Protein AF-A0A965QSJ8-F1 (afdb_monomer)

Secondary structure (DSSP, 8-state):
--S-----TTTHHHHSGGG---TTSTTTTTTTT--SB-SS---HHHHHHHHHHTT--GGGTSTTSSSPPPHHHHHHHHHHHHHTT--BSEE-PPPSSEE-TTS-EES-HHHHHHHHHHHHHHHHHHHHHH---TTPEEPP---S------GGGSPPHHHHHT--HHHHHHHHSS-TTSTT--HHHHHHHHHHHHHHHTTTHHHHHHHHHTHHHHHHHHHIIIIIIIIHHHHTT----

Solvent-accessible surface area (backbone atoms only — not comparable to full-atom values): 13986 Å² total; per-residue (Å²): 144,81,88,78,77,86,80,52,94,82,31,51,62,46,56,50,39,65,64,69,66,79,96,64,60,93,74,36,83,86,53,75,87,59,66,47,56,49,97,72,86,72,58,68,68,60,53,54,53,44,34,51,73,73,73,37,51,74,58,70,56,38,45,72,53,78,75,57,65,52,56,71,58,52,42,52,50,53,50,53,38,40,75,61,63,53,64,53,39,38,48,39,70,38,64,74,57,40,45,33,48,86,52,73,74,48,64,63,64,71,57,40,54,52,51,53,54,44,42,54,49,40,52,55,51,43,19,72,75,55,71,43,51,89,77,54,36,81,44,88,69,56,37,79,70,33,75,81,66,54,71,90,72,42,76,53,72,76,59,54,72,71,51,50,25,68,56,51,22,46,22,36,39,89,43,88,89,42,89,60,36,33,71,33,53,27,31,52,52,60,69,40,47,67,61,52,58,70,52,44,65,68,46,53,52,52,49,61,77,29,38,71,52,36,52,53,34,39,46,48,48,49,45,62,68,51,45,36,76,75,53,64,86,72,73,84,130

Structure (mmCIF, N/CA/C/O backbone):
data_AF-A0A965QSJ8-F1
#
_entry.id   AF-A0A965QSJ8-F1
#
loop_
_atom_site.group_PDB
_atom_site.id
_atom_site.type_symbol
_atom_site.label_atom_id
_atom_site.label_alt_id
_atom_site.label_comp_id
_atom_site.label_asym_id
_atom_site.label_entity_id
_atom_site.label_seq_id
_atom_site.pdbx_PDB_ins_code
_atom_site.Cartn_x
_atom_site.Cartn_y
_atom_site.Cartn_z
_atom_site.occupancy
_atom_site.B_iso_or_equiv
_atom_site.auth_seq_id
_atom_site.auth_comp_id
_atom_site.auth_asym_id
_atom_site.auth_atom_id
_atom_site.pdbx_PDB_model_num
ATOM 1 N N . MET A 1 1 ? 17.114 17.451 -11.384 1.00 28.45 1 MET A N 1
ATOM 2 C CA . MET A 1 1 ? 17.689 16.297 -12.113 1.00 28.45 1 MET A CA 1
ATOM 3 C C . MET A 1 1 ? 16.666 15.156 -12.181 1.00 28.45 1 MET A C 1
ATOM 5 O O . MET A 1 1 ? 16.962 14.040 -11.784 1.00 28.45 1 MET A O 1
ATOM 9 N N . LEU A 1 2 ? 15.436 15.456 -12.622 1.00 27.28 2 LEU A N 1
ATOM 10 C CA . LEU A 1 2 ? 14.343 14.484 -12.818 1.00 27.28 2 LEU A CA 1
ATOM 11 C C . LEU A 1 2 ? 13.727 14.607 -14.225 1.00 27.28 2 LEU A C 1
ATOM 13 O O . LEU A 1 2 ? 12.731 13.950 -14.504 1.00 27.28 2 LEU A O 1
ATOM 17 N N . ASP A 1 3 ? 14.288 15.459 -15.089 1.00 24.25 3 ASP A N 1
ATOM 18 C CA . ASP A 1 3 ? 13.623 15.868 -16.329 1.00 24.25 3 ASP A CA 1
ATOM 19 C C . ASP A 1 3 ? 13.868 14.930 -17.512 1.00 24.25 3 ASP A C 1
ATOM 21 O O . ASP A 1 3 ? 13.112 14.980 -18.474 1.00 24.25 3 ASP A O 1
ATOM 25 N N . GLU A 1 4 ? 14.843 14.021 -17.447 1.00 34.81 4 GLU A N 1
ATOM 26 C CA . GLU A 1 4 ? 15.152 13.147 -18.581 1.00 34.81 4 GLU A CA 1
ATOM 27 C C . GLU A 1 4 ? 15.475 11.724 -18.115 1.00 34.81 4 GLU A C 1
ATOM 29 O O . GLU A 1 4 ? 16.623 11.362 -17.883 1.00 34.81 4 GLU A O 1
ATOM 34 N N . LEU A 1 5 ? 14.434 10.900 -17.960 1.00 35.66 5 LEU A N 1
ATOM 35 C CA . LEU A 1 5 ? 14.568 9.458 -18.168 1.00 35.66 5 LEU A CA 1
ATOM 36 C C . LEU A 1 5 ? 14.203 9.195 -19.637 1.00 35.66 5 LEU A C 1
ATOM 38 O O . LEU A 1 5 ? 13.024 9.335 -19.990 1.00 35.66 5 LEU A O 1
ATOM 42 N N . PRO A 1 6 ? 15.164 8.859 -20.516 1.00 33.84 6 PRO A N 1
ATOM 43 C CA . PRO A 1 6 ? 14.897 8.594 -21.923 1.00 33.84 6 PRO A CA 1
ATOM 44 C C . PRO A 1 6 ? 14.188 7.240 -22.072 1.00 33.84 6 PRO A C 1
ATOM 46 O O . PRO A 1 6 ? 14.779 6.220 -22.400 1.00 33.84 6 PRO A O 1
ATOM 49 N N . LEU A 1 7 ? 12.876 7.216 -21.829 1.00 38.72 7 LEU A N 1
ATOM 50 C CA . LEU A 1 7 ? 12.019 6.095 -22.210 1.00 38.72 7 LEU A CA 1
ATOM 51 C C . LEU A 1 7 ? 11.824 6.143 -23.732 1.00 38.72 7 LEU A C 1
ATOM 53 O O . LEU A 1 7 ? 10.893 6.775 -24.247 1.00 38.72 7 LEU A O 1
ATOM 57 N N . GLU A 1 8 ? 12.742 5.520 -24.468 1.00 40.88 8 GLU A N 1
ATOM 58 C CA . GLU A 1 8 ? 12.598 5.306 -25.906 1.00 40.88 8 GLU A CA 1
ATOM 59 C C . GLU A 1 8 ? 11.460 4.316 -26.212 1.00 40.88 8 GLU A C 1
ATOM 61 O O . GLU A 1 8 ? 11.148 3.407 -25.434 1.00 40.88 8 GLU A O 1
ATOM 66 N N . ARG A 1 9 ? 10.854 4.459 -27.401 1.00 39.38 9 ARG A N 1
ATOM 67 C CA . ARG A 1 9 ? 9.698 3.682 -27.905 1.00 39.38 9 ARG A CA 1
ATOM 68 C C . ARG A 1 9 ? 9.821 2.153 -27.770 1.00 39.38 9 ARG A C 1
ATOM 70 O O . ARG A 1 9 ? 8.803 1.473 -27.830 1.00 39.38 9 ARG A O 1
ATOM 77 N N . ARG A 1 10 ? 11.030 1.606 -27.605 1.00 34.50 10 ARG A N 1
ATOM 78 C CA . ARG A 1 10 ? 11.305 0.159 -27.549 1.00 34.50 10 ARG A CA 1
ATOM 79 C C . ARG A 1 10 ? 11.233 -0.462 -26.147 1.00 34.50 10 ARG A C 1
ATOM 81 O O . ARG A 1 10 ? 11.215 -1.682 -26.048 1.00 34.50 10 ARG A O 1
ATOM 88 N N . GLN A 1 11 ? 11.172 0.331 -25.074 1.00 43.12 11 GLN A N 1
ATOM 89 C CA . GLN A 1 11 ? 11.278 -0.191 -23.697 1.00 43.12 11 GLN A CA 1
ATOM 90 C C . GLN A 1 11 ? 9.950 -0.180 -22.920 1.00 43.12 11 GLN A C 1
ATOM 92 O O . GLN A 1 11 ? 9.7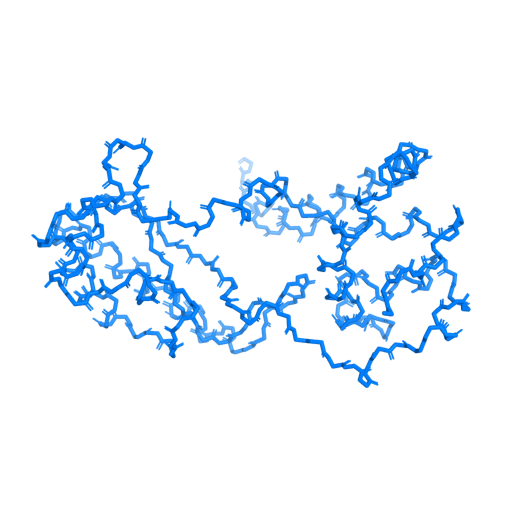65 -0.925 -21.961 1.00 43.12 11 GLN A O 1
ATOM 97 N N . ILE A 1 12 ? 8.987 0.625 -23.366 1.00 40.81 12 ILE A N 1
ATOM 98 C CA . ILE A 1 12 ? 7.729 0.919 -22.667 1.00 40.81 12 ILE A CA 1
ATOM 99 C C . ILE A 1 12 ? 6.783 -0.284 -22.474 1.00 40.81 12 ILE A C 1
ATOM 101 O O . ILE A 1 12 ? 6.261 -0.409 -21.363 1.00 40.81 12 ILE A O 1
ATOM 105 N N . PRO A 1 13 ? 6.564 -1.206 -23.439 1.00 41.66 13 PRO A N 1
ATOM 106 C CA . PRO A 1 13 ? 5.620 -2.317 -23.237 1.00 41.66 13 PRO A CA 1
ATOM 107 C C . PRO A 1 13 ? 5.962 -3.211 -22.034 1.00 41.66 13 PRO A C 1
ATOM 109 O O . PRO A 1 13 ? 5.084 -3.833 -21.439 1.00 41.66 13 PRO A O 1
ATOM 112 N N . HIS A 1 14 ? 7.230 -3.244 -21.630 1.00 41.56 14 HIS A N 1
ATOM 113 C CA . HIS A 1 14 ? 7.715 -4.043 -20.511 1.00 41.56 14 HIS A CA 1
ATOM 114 C C . HIS A 1 14 ? 7.563 -3.327 -19.147 1.00 41.56 14 HIS A C 1
ATOM 116 O O . HIS A 1 14 ? 7.500 -3.981 -18.105 1.00 41.56 14 HIS A O 1
ATOM 122 N N . VAL A 1 15 ? 7.429 -1.995 -19.151 1.00 41.06 15 VAL A N 1
ATOM 123 C CA . VAL A 1 15 ? 7.512 -1.107 -17.973 1.00 41.06 15 VAL A CA 1
ATOM 124 C C . VAL A 1 15 ? 6.151 -0.664 -17.440 1.00 41.06 15 VAL A C 1
ATOM 126 O O . VAL A 1 15 ? 6.079 -0.117 -16.349 1.00 41.06 15 VAL A O 1
ATOM 129 N N . VAL A 1 16 ? 5.051 -0.915 -18.154 1.00 41.97 16 VAL A N 1
ATOM 130 C CA . VAL A 1 16 ? 3.701 -0.530 -17.691 1.00 41.97 16 VAL A CA 1
ATOM 131 C C . VAL A 1 16 ? 3.123 -1.534 -16.677 1.00 41.97 16 VAL A C 1
ATOM 133 O O . VAL A 1 16 ? 2.456 -1.132 -15.728 1.00 41.97 16 VAL A O 1
ATOM 136 N N . HIS A 1 17 ? 3.463 -2.825 -16.791 1.00 38.28 17 HIS A N 1
ATOM 137 C CA . HIS A 1 17 ? 3.135 -3.894 -15.820 1.00 38.28 17 HIS A CA 1
ATOM 138 C C . HIS A 1 17 ? 3.302 -3.541 -14.317 1.00 38.28 17 HIS A C 1
ATOM 140 O O . HIS A 1 17 ? 2.432 -3.875 -13.517 1.00 38.28 17 HIS A O 1
ATOM 146 N N . PRO A 1 18 ? 4.406 -2.917 -13.873 1.00 39.62 18 PRO A N 1
ATOM 147 C CA . PRO A 1 18 ? 4.724 -2.684 -12.468 1.00 39.62 18 PRO A CA 1
ATOM 148 C C . PRO A 1 18 ? 4.017 -1.465 -11.860 1.00 39.62 18 PRO A C 1
ATOM 150 O O . PRO A 1 18 ? 4.126 -1.273 -10.647 1.00 39.62 18 PRO A O 1
ATOM 153 N N . LEU A 1 19 ? 3.360 -0.640 -12.682 1.00 36.09 19 LEU A N 1
ATOM 154 C CA . LEU A 1 19 ? 2.753 0.638 -12.302 1.00 36.09 19 LEU A CA 1
ATOM 155 C C . LEU A 1 19 ? 1.234 0.566 -12.130 1.00 36.09 19 LEU A C 1
ATOM 157 O O . LEU A 1 19 ? 0.628 1.545 -11.704 1.00 36.09 19 LEU A O 1
ATOM 161 N N . VAL A 1 20 ? 0.608 -0.564 -12.466 1.00 36.94 20 VAL A N 1
ATOM 162 C CA . VAL A 1 20 ? -0.848 -0.670 -12.379 1.00 36.94 20 VAL A CA 1
ATOM 163 C C . VAL A 1 20 ? -1.268 -1.064 -10.975 1.00 36.94 20 VAL A C 1
ATOM 165 O O . VAL A 1 20 ? -1.311 -2.237 -10.602 1.00 36.94 20 VAL A O 1
ATOM 168 N N . GLU A 1 21 ? -1.556 -0.024 -10.203 1.00 40.44 21 GLU A N 1
ATOM 169 C CA . GLU A 1 21 ? -2.338 -0.085 -8.980 1.00 40.44 21 GLU A CA 1
ATOM 170 C C . GLU A 1 21 ? -3.835 -0.235 -9.309 1.00 40.44 21 GLU A C 1
ATOM 172 O O . GLU A 1 21 ? -4.298 0.263 -10.345 1.00 40.44 21 GLU A O 1
ATOM 177 N N . PRO A 1 22 ? -4.627 -0.888 -8.439 1.00 27.55 22 PRO A N 1
ATOM 178 C CA . PRO A 1 22 ? -6.081 -0.836 -8.531 1.00 27.55 22 PRO A CA 1
ATOM 179 C C . PRO A 1 22 ? -6.538 0.629 -8.574 1.00 27.55 22 PRO A C 1
ATOM 181 O O . PRO A 1 22 ? -6.045 1.469 -7.825 1.00 27.55 22 PRO A O 1
ATOM 184 N N . SER A 1 23 ? -7.471 0.931 -9.478 1.00 26.80 23 SER A N 1
ATOM 185 C CA . SER A 1 23 ? -7.839 2.256 -10.006 1.00 26.80 23 SER A CA 1
ATOM 186 C C . SER A 1 23 ? -8.436 3.277 -9.007 1.00 26.80 23 SER A C 1
ATOM 188 O O . SER A 1 23 ? -9.223 4.137 -9.396 1.00 26.80 23 SER A O 1
ATOM 190 N N . GLY A 1 24 ? -8.083 3.216 -7.721 1.00 28.36 24 GLY A N 1
ATOM 191 C CA . GLY A 1 24 ? -8.629 4.046 -6.646 1.00 28.36 24 GLY A CA 1
ATOM 192 C C . GLY A 1 24 ? -7.717 5.157 -6.107 1.00 28.36 24 GLY A C 1
ATOM 193 O O . GLY A 1 24 ? -8.232 6.048 -5.433 1.00 28.36 24 GLY A O 1
ATOM 194 N N . GLU A 1 25 ? -6.403 5.162 -6.370 1.00 33.47 25 GLU A N 1
ATOM 195 C CA . GLU A 1 25 ? -5.488 6.144 -5.744 1.00 33.47 25 GLU A CA 1
ATOM 196 C C . GLU A 1 25 ? -5.395 7.492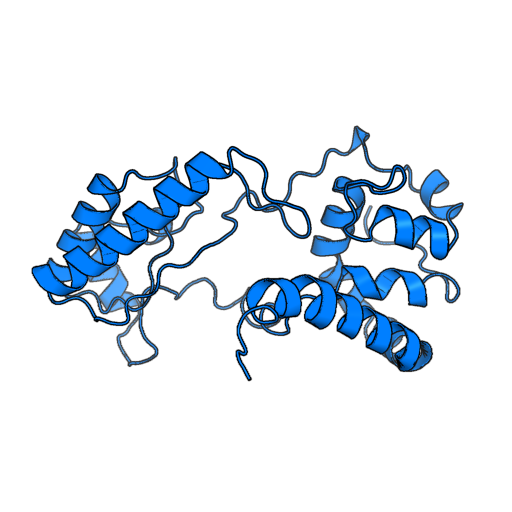 -6.487 1.00 33.47 25 GLU A C 1
ATOM 198 O O . GLU A 1 25 ? -5.234 8.539 -5.856 1.00 33.47 25 GLU A O 1
ATOM 203 N N . LEU A 1 26 ? -5.628 7.524 -7.805 1.00 32.94 26 LEU A N 1
ATOM 204 C CA . LEU A 1 26 ? -5.496 8.737 -8.637 1.00 32.94 26 LEU A CA 1
ATOM 205 C C . LEU A 1 26 ? -6.444 9.894 -8.253 1.00 32.94 26 LEU A C 1
ATOM 207 O O . LEU A 1 26 ? -6.166 11.045 -8.587 1.00 32.94 26 LEU A O 1
ATOM 211 N N . ARG A 1 27 ? -7.543 9.625 -7.531 1.00 30.38 27 ARG A N 1
ATOM 212 C CA . ARG A 1 27 ? -8.460 10.664 -7.013 1.00 30.38 27 ARG A CA 1
ATOM 213 C C . ARG A 1 27 ? -8.322 10.947 -5.512 1.00 30.38 27 ARG A C 1
ATOM 215 O O . ARG A 1 27 ? -8.939 11.899 -5.034 1.00 30.38 27 ARG A O 1
ATOM 222 N N . ARG A 1 28 ? -7.544 10.159 -4.759 1.00 36.72 28 ARG A N 1
ATOM 223 C CA . ARG A 1 28 ? -7.549 10.195 -3.283 1.00 36.72 28 ARG A CA 1
ATOM 224 C C . ARG A 1 28 ? -6.466 11.067 -2.654 1.00 36.72 28 ARG A C 1
ATOM 226 O O . ARG A 1 28 ? -6.702 11.585 -1.568 1.00 36.72 28 ARG A O 1
ATOM 233 N N . ASP A 1 29 ? -5.371 11.359 -3.352 1.00 36.69 29 ASP A N 1
ATOM 234 C CA . ASP A 1 29 ? -4.274 12.176 -2.797 1.00 36.69 29 ASP A CA 1
ATOM 235 C C . ASP A 1 29 ? -4.662 13.629 -2.463 1.00 36.69 29 ASP A C 1
ATOM 237 O O . ASP A 1 29 ? -3.998 14.287 -1.668 1.00 36.69 29 ASP A O 1
ATOM 241 N N . ARG A 1 30 ? -5.764 14.149 -3.021 1.00 32.66 30 ARG A N 1
ATOM 242 C CA . ARG A 1 30 ? -6.321 15.458 -2.622 1.00 32.66 30 ARG A CA 1
ATOM 243 C C . ARG A 1 30 ? -7.430 15.364 -1.566 1.00 32.66 30 ARG A C 1
ATOM 245 O O . ARG A 1 30 ? -7.826 16.393 -1.031 1.00 32.66 30 ARG A O 1
ATOM 252 N N . ARG A 1 31 ? -7.923 14.153 -1.273 1.00 33.88 31 ARG A N 1
ATOM 253 C CA . ARG A 1 31 ? -9.032 13.856 -0.345 1.00 33.88 31 ARG A CA 1
ATOM 254 C C . ARG A 1 31 ? -8.604 13.099 0.920 1.00 33.88 31 ARG A C 1
ATOM 256 O O . ARG A 1 31 ? -9.458 12.799 1.740 1.00 33.88 31 ARG A O 1
ATOM 263 N N . GLN A 1 32 ? -7.311 12.857 1.136 1.00 41.38 32 GLN A N 1
ATOM 264 C CA . GLN A 1 32 ? -6.781 12.226 2.360 1.00 41.38 32 GLN A CA 1
ATOM 265 C C . GLN A 1 32 ? -6.953 13.062 3.645 1.00 41.38 32 GLN A C 1
ATOM 267 O O . GLN A 1 32 ? -6.496 12.658 4.702 1.00 41.38 32 GLN A O 1
ATOM 272 N N . ARG A 1 33 ? -7.642 14.209 3.593 1.00 39.53 33 ARG A N 1
ATOM 273 C CA . ARG A 1 33 ? -7.928 15.036 4.776 1.00 39.53 33 ARG A CA 1
ATOM 274 C C . ARG A 1 33 ? -9.200 14.640 5.545 1.00 39.53 33 ARG A C 1
ATOM 276 O O . ARG A 1 33 ? -9.518 15.332 6.504 1.00 39.53 33 ARG A O 1
ATOM 283 N N . HIS A 1 34 ? -9.938 13.600 5.130 1.00 45.03 34 HIS A N 1
ATOM 284 C CA . HIS A 1 34 ? -11.308 13.355 5.623 1.00 45.03 34 HIS A CA 1
ATOM 285 C C . HIS A 1 34 ? -11.687 11.864 5.724 1.00 45.03 34 HIS A C 1
ATOM 287 O O . HIS A 1 34 ? -12.664 11.435 5.119 1.00 45.03 34 HIS A O 1
ATOM 293 N N . THR A 1 35 ? -10.928 11.047 6.462 1.00 46.91 35 THR A N 1
ATOM 294 C CA . THR A 1 35 ? -11.234 9.598 6.597 1.00 46.91 35 THR A CA 1
ATOM 295 C C . THR A 1 35 ? -11.949 9.238 7.908 1.00 46.91 35 THR A C 1
ATOM 297 O O . THR A 1 35 ? -12.292 8.080 8.124 1.00 46.91 35 THR A O 1
ATOM 300 N N . LEU A 1 36 ? -12.212 10.208 8.789 1.00 48.62 36 LEU A N 1
ATOM 301 C CA . LEU A 1 36 ? -12.895 9.943 10.063 1.00 48.62 36 LEU A CA 1
ATOM 302 C C . LEU A 1 36 ? -14.425 9.943 9.939 1.00 48.62 36 LEU A C 1
ATOM 304 O O . LEU A 1 36 ? -15.083 9.213 10.675 1.00 48.62 36 LEU A O 1
ATOM 308 N N . VAL A 1 37 ? -14.979 10.715 9.000 1.00 48.66 37 VAL A N 1
ATOM 309 C CA . VAL A 1 37 ? -16.412 11.037 8.926 1.00 48.66 37 VAL A CA 1
ATOM 310 C C . VAL A 1 37 ? -17.058 10.241 7.795 1.00 48.66 37 VAL A C 1
ATOM 312 O O . VAL A 1 37 ? -16.537 10.206 6.679 1.00 48.66 37 VAL A O 1
ATOM 315 N N . GLY A 1 38 ? -18.170 9.564 8.089 1.00 45.47 38 GLY A N 1
ATOM 316 C CA . GLY A 1 38 ? -18.992 8.913 7.066 1.00 45.47 38 GLY A CA 1
ATOM 317 C C . GLY A 1 38 ? -19.462 9.905 5.995 1.00 45.47 38 GLY A C 1
ATOM 318 O O . GLY A 1 38 ? -19.442 11.114 6.194 1.00 45.47 38 GLY A O 1
ATOM 319 N N . GLU A 1 39 ? -19.925 9.404 4.849 1.00 43.72 39 GLU A N 1
ATOM 320 C CA . GLU A 1 39 ? -20.453 10.240 3.753 1.00 43.72 39 GLU A CA 1
ATOM 321 C C . GLU A 1 39 ? -21.718 11.049 4.147 1.00 43.72 39 GLU A C 1
ATOM 323 O O . GLU A 1 39 ? -22.221 11.850 3.359 1.00 43.72 39 GLU A O 1
ATOM 328 N N . GLU A 1 40 ? -22.201 10.895 5.383 1.00 44.81 40 GLU A N 1
ATOM 329 C CA . GLU A 1 40 ? -23.321 11.616 5.984 1.00 44.81 40 GLU A CA 1
ATOM 330 C C . GLU A 1 40 ? -22.858 12.896 6.716 1.00 44.81 40 GLU A C 1
ATOM 332 O O . GLU A 1 40 ? -22.679 12.935 7.928 1.00 44.81 40 GLU A O 1
ATOM 337 N N . GLY A 1 41 ? -22.682 13.975 5.953 1.00 50.69 41 GLY A N 1
ATOM 338 C CA . GLY A 1 41 ? -23.247 15.296 6.275 1.00 50.69 41 GLY A CA 1
ATOM 339 C C . GLY A 1 41 ? -22.803 16.123 7.499 1.00 50.69 41 GLY A C 1
ATOM 340 O O . GLY A 1 41 ? -23.352 17.215 7.640 1.00 50.69 41 GLY A O 1
ATOM 341 N N . GLU A 1 42 ? -21.868 15.715 8.366 1.00 55.22 42 GLU A N 1
ATOM 342 C CA . GLU A 1 42 ? -21.353 16.620 9.422 1.00 55.22 42 GLU A CA 1
ATOM 343 C C . GLU A 1 42 ? -20.227 17.547 8.913 1.00 55.22 42 GLU A C 1
ATOM 345 O O . GLU A 1 42 ? -19.319 17.125 8.198 1.00 55.22 42 GLU A O 1
ATOM 350 N N . ASP A 1 43 ? -20.285 18.829 9.302 1.00 64.00 43 ASP A N 1
ATOM 351 C CA . ASP A 1 43 ? -19.278 19.850 8.981 1.00 64.00 43 ASP A CA 1
ATOM 352 C C . ASP A 1 43 ? -17.932 19.502 9.646 1.00 64.00 43 ASP A C 1
ATOM 354 O O . ASP A 1 43 ? -17.845 19.333 10.867 1.00 64.00 43 ASP A O 1
ATOM 358 N N . ASP A 1 44 ? -16.861 19.419 8.853 1.00 60.75 44 ASP A N 1
ATOM 359 C CA . ASP A 1 44 ? -15.506 19.080 9.302 1.00 60.75 44 ASP A CA 1
ATOM 360 C C . ASP A 1 44 ? -15.036 19.933 10.489 1.00 60.75 44 ASP A C 1
ATOM 362 O O . ASP A 1 44 ? -14.262 19.474 11.334 1.00 60.75 44 ASP A O 1
ATOM 366 N N . GLU A 1 45 ? -15.486 21.187 10.577 1.00 64.81 45 GLU A N 1
ATOM 367 C CA . GLU A 1 45 ? -15.129 22.062 11.692 1.00 64.81 45 GLU A CA 1
ATOM 368 C C . GLU A 1 45 ? -15.784 21.616 13.009 1.00 64.81 45 GLU A C 1
ATOM 370 O O . GLU A 1 45 ? -15.169 21.708 14.076 1.00 64.81 45 GLU A O 1
ATOM 375 N N . GLN A 1 46 ? -16.997 21.064 12.954 1.00 66.19 46 GLN A N 1
ATOM 376 C CA . GLN A 1 46 ? -17.688 20.520 14.120 1.00 66.19 46 GLN A CA 1
ATOM 377 C C . GLN A 1 46 ? -16.985 19.264 14.644 1.00 66.19 46 GLN A C 1
ATOM 379 O O . GLN A 1 46 ? -16.733 19.156 15.849 1.00 66.19 46 GLN A O 1
ATOM 384 N N . VAL A 1 47 ? -16.568 18.375 13.741 1.00 66.56 47 VAL A N 1
ATOM 385 C CA . VAL A 1 47 ? -15.780 17.182 14.081 1.00 66.56 47 VAL A CA 1
ATOM 386 C C . VAL A 1 47 ? -14.430 17.582 14.676 1.00 66.56 47 VAL A C 1
ATOM 388 O O . VAL A 1 47 ? -14.052 17.099 15.743 1.00 66.56 47 VAL A O 1
ATOM 391 N N . ARG A 1 48 ? -13.730 18.554 14.078 1.00 66.31 48 ARG A N 1
ATOM 392 C CA . ARG A 1 48 ? -12.469 19.087 14.629 1.00 66.31 48 ARG A CA 1
ATOM 393 C C . ARG A 1 48 ? -12.634 19.691 16.019 1.00 66.31 48 ARG A C 1
ATOM 395 O O . ARG A 1 48 ? -11.716 19.605 16.833 1.00 66.31 48 ARG A O 1
ATOM 402 N N . ARG A 1 49 ? -13.769 20.330 16.311 1.00 71.12 49 ARG A N 1
ATOM 403 C CA . ARG A 1 49 ? -14.069 20.847 17.656 1.00 71.12 49 ARG A CA 1
ATOM 404 C C . ARG A 1 49 ? -14.277 19.727 18.673 1.00 71.12 49 ARG A C 1
ATOM 406 O O . ARG A 1 49 ? -13.796 19.870 19.791 1.00 71.12 49 ARG A O 1
ATOM 413 N N . ARG A 1 50 ? -14.969 18.643 18.310 1.00 71.94 50 ARG A N 1
ATOM 414 C CA . ARG A 1 50 ? -15.151 17.456 19.172 1.00 71.94 50 ARG A CA 1
ATOM 415 C C . ARG A 1 50 ? -13.815 16.757 19.441 1.00 71.94 50 ARG A C 1
ATOM 417 O O . ARG A 1 50 ? -13.444 16.578 20.592 1.00 71.94 50 ARG A O 1
ATOM 424 N N . LEU A 1 51 ? -13.012 16.517 18.402 1.00 67.62 51 LEU A N 1
ATOM 425 C CA . LEU A 1 51 ? -11.667 15.941 18.539 1.00 67.62 51 LEU A CA 1
ATOM 426 C C . LEU A 1 51 ? -10.775 16.755 19.495 1.00 67.62 51 LEU A C 1
ATOM 428 O O . LEU A 1 51 ? -10.146 16.199 20.394 1.00 67.62 51 LEU A O 1
ATOM 432 N N . ARG A 1 52 ? -10.790 18.090 19.373 1.00 69.19 52 ARG A N 1
ATOM 433 C CA . ARG A 1 52 ? -10.040 18.981 20.274 1.00 69.19 52 ARG A CA 1
ATOM 434 C C . ARG A 1 52 ? -10.470 18.880 21.742 1.00 69.19 52 ARG A C 1
ATOM 436 O O . ARG A 1 52 ? -9.622 19.085 22.605 1.00 69.19 52 ARG A O 1
ATOM 443 N N . ARG A 1 53 ? -11.737 18.564 22.039 1.00 70.50 53 ARG A N 1
ATOM 444 C CA . ARG A 1 53 ? -12.228 18.406 23.423 1.00 70.50 53 ARG A CA 1
ATOM 445 C C . ARG A 1 53 ? -11.648 17.181 24.118 1.00 70.50 53 ARG A C 1
ATOM 447 O O . ARG A 1 53 ? -11.305 17.269 25.290 1.00 70.50 53 ARG A O 1
ATOM 454 N N . VAL A 1 54 ? -11.428 16.098 23.377 1.00 64.38 54 VAL A N 1
ATOM 455 C CA . VAL A 1 54 ? -10.763 14.880 23.879 1.00 64.38 54 VAL A CA 1
ATOM 456 C C . VAL A 1 54 ? -9.240 14.921 23.744 1.00 64.38 54 VAL A C 1
ATOM 458 O O . VAL A 1 54 ? -8.572 13.901 23.881 1.00 64.38 54 VAL A O 1
ATOM 461 N N . GLY A 1 55 ? -8.665 16.095 23.459 1.00 56.62 55 GLY A N 1
ATOM 462 C CA . GLY A 1 55 ? -7.219 16.259 23.297 1.00 56.62 55 GLY A CA 1
ATOM 463 C C . GLY A 1 55 ? -6.647 15.569 22.053 1.00 56.62 55 GLY A C 1
ATOM 464 O O . GLY A 1 55 ? -5.429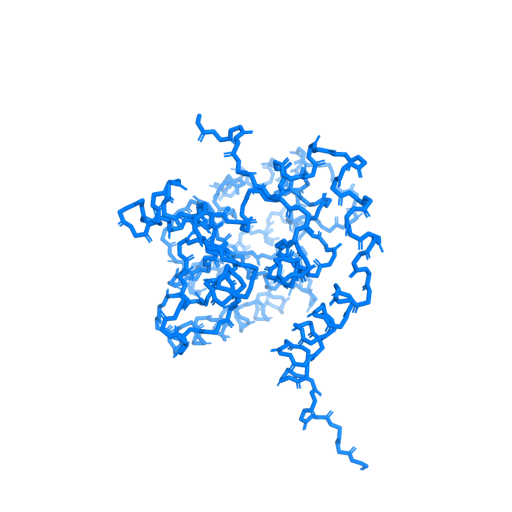 15.489 21.908 1.00 56.62 55 GLY A O 1
ATOM 465 N N . LEU A 1 56 ? -7.498 15.099 21.135 1.00 58.53 56 LEU A N 1
ATOM 466 C CA . LEU A 1 56 ? -7.081 14.506 19.871 1.00 58.53 56 LEU A CA 1
ATOM 467 C C . LEU A 1 56 ? -7.027 15.598 18.799 1.00 58.53 56 LEU A C 1
ATOM 469 O O . LEU A 1 56 ? -8.015 16.238 18.453 1.00 58.53 56 LEU A O 1
ATOM 473 N N . VAL A 1 57 ? -5.850 15.824 18.228 1.00 49.53 57 VAL A N 1
ATOM 474 C CA . VAL A 1 57 ? -5.732 16.578 16.965 1.00 49.53 57 VAL A CA 1
ATOM 475 C C . VAL A 1 57 ? -5.851 15.569 15.825 1.00 49.53 57 VAL A C 1
ATOM 477 O O . VAL A 1 57 ? -5.426 14.438 16.007 1.00 49.53 57 VAL A O 1
ATOM 480 N N . HIS A 1 58 ? -6.366 15.939 14.648 1.00 46.97 58 HIS A N 1
ATOM 481 C CA . HIS A 1 58 ? -6.445 15.031 13.485 1.00 46.97 58 HIS A CA 1
ATOM 482 C C . HIS A 1 58 ? -5.115 14.293 13.206 1.00 46.97 58 HIS A C 1
ATOM 484 O O . HIS A 1 58 ? -5.119 13.114 12.887 1.00 46.97 58 HIS A O 1
ATOM 490 N N . ALA A 1 59 ? -3.975 14.949 13.454 1.00 42.16 59 ALA A N 1
ATOM 491 C CA . ALA A 1 59 ? -2.635 14.358 13.379 1.00 42.16 59 ALA A CA 1
ATOM 492 C C . ALA A 1 59 ? -2.393 13.171 14.344 1.00 42.16 59 ALA A C 1
ATOM 494 O O . ALA A 1 59 ? -1.585 12.305 14.056 1.00 42.16 59 ALA A O 1
ATOM 495 N N . HIS A 1 60 ? -3.099 13.112 15.480 1.00 47.38 60 HIS A N 1
ATOM 496 C CA . HIS A 1 60 ? -3.102 11.982 16.420 1.00 47.38 60 HIS A CA 1
ATOM 497 C C . HIS A 1 60 ? -4.039 10.851 15.981 1.00 47.38 60 HIS A C 1
ATOM 499 O O . HIS A 1 60 ? -4.158 9.857 16.683 1.00 47.38 60 HIS A O 1
ATOM 505 N N . LEU A 1 61 ? -4.755 10.977 14.870 1.00 51.62 61 LEU A N 1
ATOM 506 C CA . LEU A 1 61 ? -5.546 9.897 14.270 1.00 51.62 61 LEU A CA 1
ATOM 507 C C . LEU A 1 61 ? -5.016 9.515 12.885 1.00 51.62 61 LEU A C 1
ATOM 509 O O . LEU A 1 61 ? -5.363 8.451 12.387 1.00 51.62 61 LEU A O 1
ATOM 513 N N . ASP A 1 62 ? -4.152 10.359 12.322 1.00 51.09 62 ASP A N 1
ATOM 514 C CA . ASP A 1 62 ? -3.250 10.015 11.233 1.00 51.09 62 ASP A CA 1
ATOM 515 C C . ASP A 1 62 ? -2.183 9.014 11.698 1.00 51.09 62 ASP A C 1
ATOM 517 O O . ASP A 1 62 ? -1.682 9.060 12.829 1.00 51.09 62 ASP A O 1
ATOM 521 N N . ASP A 1 63 ? -1.807 8.127 10.787 1.00 54.06 63 ASP A N 1
ATOM 522 C CA . ASP A 1 63 ? -0.671 7.210 10.905 1.00 54.06 63 ASP A CA 1
ATOM 523 C C . ASP A 1 63 ? 0.693 7.927 10.749 1.00 54.06 63 ASP A C 1
ATOM 525 O O . ASP A 1 63 ? 1.750 7.363 11.071 1.00 54.06 63 ASP A O 1
ATOM 529 N N . ASP A 1 64 ? 0.660 9.196 10.330 1.00 49.81 64 ASP A N 1
ATOM 530 C CA . ASP A 1 64 ? 1.805 10.084 10.093 1.00 49.81 64 ASP A CA 1
ATOM 531 C C . ASP A 1 64 ? 2.509 10.585 11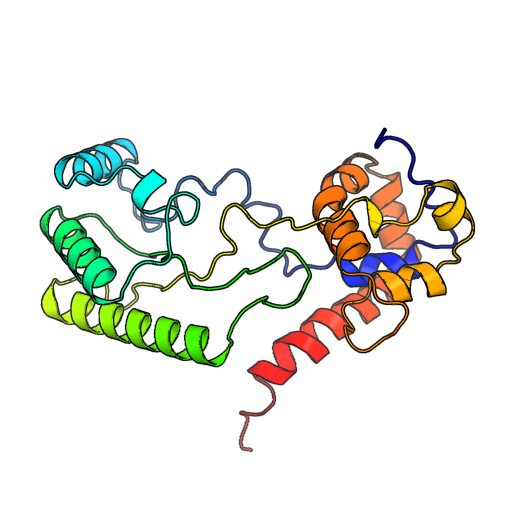.373 1.00 49.81 64 ASP A C 1
ATOM 533 O O . ASP A 1 64 ? 3.605 11.142 11.291 1.00 49.81 64 ASP A O 1
ATOM 537 N N . VAL A 1 65 ? 1.942 10.385 12.574 1.00 47.84 65 VAL A N 1
ATOM 538 C CA . VAL A 1 65 ? 2.552 10.859 13.834 1.00 47.84 65 VAL A CA 1
ATOM 539 C C . VAL A 1 65 ? 2.514 9.784 14.927 1.00 47.84 65 VAL A C 1
ATOM 541 O O . VAL A 1 65 ? 1.473 9.490 15.515 1.00 47.84 65 VAL A O 1
ATOM 544 N N . GLY A 1 66 ? 3.687 9.228 15.253 1.00 56.75 66 GLY A N 1
ATOM 545 C CA . GLY A 1 66 ? 3.907 8.423 16.463 1.00 56.75 66 GLY A CA 1
ATOM 546 C C . GLY A 1 66 ? 4.339 6.971 16.236 1.00 56.75 66 GLY A C 1
ATOM 547 O O . GLY A 1 66 ? 4.415 6.489 15.104 1.00 56.75 66 GLY A O 1
ATOM 548 N N . ALA A 1 67 ? 4.672 6.301 17.344 1.00 60.34 67 ALA A N 1
ATOM 549 C CA . ALA A 1 67 ? 4.952 4.866 17.418 1.00 60.34 67 ALA A CA 1
ATOM 550 C C . ALA A 1 67 ? 3.665 4.034 17.210 1.00 60.34 67 ALA A C 1
ATOM 552 O O . ALA A 1 67 ? 2.571 4.579 17.404 1.00 60.34 67 ALA A O 1
ATOM 553 N N . PRO A 1 68 ? 3.774 2.740 16.842 1.00 68.44 68 PRO A N 1
ATOM 554 C CA . PRO A 1 68 ? 2.632 1.828 16.822 1.00 68.44 68 PRO A CA 1
ATOM 555 C C . PRO A 1 68 ? 1.861 1.891 18.140 1.00 68.44 68 PRO A C 1
ATOM 557 O O . PRO A 1 68 ? 2.461 1.941 19.219 1.00 68.44 68 PRO A O 1
ATOM 560 N N . ARG A 1 69 ? 0.532 1.949 18.055 1.00 73.69 69 ARG A N 1
ATOM 561 C CA . ARG A 1 69 ? -0.324 2.056 19.243 1.00 73.69 69 ARG A CA 1
ATOM 562 C C . ARG A 1 69 ? -0.698 0.674 19.726 1.00 73.69 69 ARG A C 1
ATOM 564 O O . ARG A 1 69 ? -0.905 -0.232 18.930 1.00 73.69 69 ARG A O 1
ATOM 571 N N . THR A 1 70 ? -0.808 0.520 21.038 1.00 81.81 70 THR A N 1
ATOM 572 C CA . THR A 1 70 ? -1.244 -0.751 21.611 1.00 81.81 70 THR A CA 1
ATOM 573 C C . THR A 1 70 ? -2.770 -0.888 21.526 1.00 81.81 70 THR A C 1
ATOM 575 O O . THR A 1 70 ? -3.478 0.124 21.593 1.00 81.81 70 THR A O 1
ATOM 578 N N . PRO A 1 71 ? -3.315 -2.117 21.468 1.00 83.56 71 PRO A N 1
ATOM 579 C CA . PRO A 1 71 ? -4.764 -2.327 21.450 1.00 83.56 71 PRO A CA 1
ATOM 580 C C . PRO A 1 71 ? -5.513 -1.645 22.620 1.00 83.56 71 PRO A C 1
ATOM 582 O O . PRO A 1 71 ? -6.564 -1.045 22.388 1.00 83.56 71 PRO A O 1
ATOM 585 N N . PRO A 1 72 ? -4.983 -1.611 23.865 1.00 82.38 72 PRO A N 1
ATOM 586 C CA . PRO A 1 72 ? -5.593 -0.827 24.942 1.00 82.38 72 PRO A CA 1
ATOM 587 C C . PRO A 1 72 ? -5.632 0.684 24.674 1.00 82.38 72 PRO A C 1
ATOM 589 O O . PRO A 1 72 ? -6.611 1.340 25.023 1.00 82.38 72 PRO A O 1
ATOM 592 N N . GLN A 1 73 ? -4.600 1.254 24.044 1.00 80.62 73 GLN A N 1
ATOM 593 C CA . GLN A 1 73 ? -4.601 2.673 23.668 1.00 80.62 73 GLN A CA 1
ATOM 594 C C . GLN A 1 73 ? -5.652 2.960 22.591 1.00 80.62 73 GLN A C 1
ATOM 596 O O . GLN A 1 73 ? -6.357 3.964 22.684 1.00 80.62 73 GLN A O 1
ATOM 601 N N . LEU A 1 74 ? -5.794 2.068 21.605 1.00 83.88 74 LEU A N 1
ATOM 602 C CA . LEU A 1 74 ? -6.843 2.160 20.589 1.00 83.88 74 LEU A CA 1
ATOM 603 C C . LEU A 1 74 ? -8.240 2.130 21.225 1.00 83.88 74 LEU A C 1
ATOM 605 O O . LEU A 1 74 ? -9.082 2.961 20.891 1.00 83.88 74 LEU A O 1
ATOM 609 N N . LEU A 1 75 ? -8.466 1.235 22.190 1.00 83.94 75 LEU A N 1
ATOM 610 C CA . LEU A 1 75 ? -9.734 1.142 22.912 1.00 83.94 75 LEU A CA 1
ATOM 611 C C . LEU A 1 75 ? -10.078 2.438 23.659 1.00 83.94 75 LEU A C 1
ATOM 613 O O . LEU A 1 75 ? -11.213 2.905 23.582 1.00 83.94 75 LEU A O 1
ATOM 617 N N . VAL A 1 76 ? -9.102 3.036 24.351 1.00 82.25 76 VAL A N 1
ATOM 618 C CA . VAL A 1 76 ? -9.290 4.322 25.044 1.00 82.25 76 VAL A CA 1
ATOM 619 C C . VAL A 1 76 ? -9.664 5.423 24.052 1.00 82.25 76 VAL A C 1
ATOM 621 O O . VAL A 1 76 ? -10.592 6.183 24.312 1.00 82.25 76 VAL A O 1
ATOM 624 N N . ILE A 1 77 ? -9.000 5.484 22.895 1.00 80.88 77 ILE A N 1
ATOM 625 C CA . ILE A 1 77 ? -9.325 6.454 21.840 1.00 80.88 77 ILE A CA 1
ATOM 626 C C . ILE A 1 77 ? -10.763 6.258 21.350 1.00 80.88 77 ILE A C 1
ATOM 628 O O . ILE A 1 77 ? -11.515 7.224 21.277 1.00 80.88 77 ILE A O 1
ATOM 632 N N . LEU A 1 78 ? -11.165 5.023 21.048 1.00 83.88 78 LEU A N 1
ATOM 633 C CA . LEU A 1 78 ? -12.520 4.721 20.582 1.00 83.88 78 LEU A CA 1
ATOM 634 C C . LEU A 1 78 ? -13.585 5.092 21.621 1.00 83.88 78 LEU A C 1
ATOM 636 O O . LEU A 1 78 ? -14.614 5.655 21.255 1.00 83.88 78 LEU A O 1
ATOM 640 N N . ALA A 1 79 ? -13.323 4.838 22.905 1.00 82.50 79 ALA A N 1
ATOM 641 C CA . ALA A 1 79 ? -14.217 5.231 23.990 1.00 82.50 79 ALA A CA 1
ATOM 642 C C . ALA A 1 79 ? -14.369 6.760 24.088 1.00 82.50 79 ALA A C 1
ATOM 644 O O . ALA A 1 79 ? -15.487 7.254 24.199 1.00 82.50 79 ALA A O 1
ATOM 645 N N . LEU A 1 80 ? -13.265 7.512 23.985 1.00 79.88 80 LEU A N 1
ATOM 646 C CA . LEU A 1 80 ? -13.288 8.982 23.992 1.00 79.88 80 LEU A CA 1
ATOM 647 C C . LEU A 1 80 ? -14.030 9.555 22.775 1.00 79.88 80 LEU A C 1
ATOM 649 O O . LEU A 1 80 ? -14.801 10.501 22.904 1.00 79.88 80 LEU A O 1
ATOM 653 N N . LEU A 1 81 ? -13.819 8.976 21.590 1.00 82.06 81 LEU A N 1
ATOM 654 C CA . LEU A 1 81 ? -14.520 9.384 20.369 1.00 82.06 81 LEU A CA 1
ATOM 655 C C . LEU A 1 81 ? -16.028 9.119 20.456 1.00 82.06 81 LEU A C 1
ATOM 657 O O . LEU A 1 81 ? -16.813 9.933 19.970 1.00 82.06 81 LEU A O 1
ATOM 661 N N . ALA A 1 82 ? -16.424 8.006 21.076 1.00 83.62 82 ALA A N 1
ATOM 662 C CA . ALA A 1 82 ? -17.825 7.679 21.310 1.00 83.62 82 ALA A CA 1
ATOM 663 C C . ALA A 1 82 ? -18.490 8.651 22.300 1.00 83.62 82 ALA A C 1
ATOM 665 O O . ALA A 1 82 ? -19.603 9.104 22.039 1.00 83.62 82 ALA A O 1
ATOM 666 N N . ASP A 1 83 ? -17.804 9.012 23.390 1.00 82.81 83 ASP A N 1
ATOM 667 C CA . ASP A 1 83 ? -18.309 9.953 24.405 1.00 82.81 83 ASP A CA 1
ATOM 668 C C . ASP A 1 83 ? -18.571 11.351 23.817 1.00 82.81 83 ASP A C 1
ATOM 670 O O . ASP A 1 83 ? -19.612 11.961 24.057 1.00 82.81 83 ASP A O 1
ATOM 674 N N . GLU A 1 84 ? -17.688 11.814 22.928 1.00 79.12 84 GLU A N 1
ATOM 675 C CA . GLU A 1 84 ? -17.876 13.059 22.168 1.00 79.12 84 GLU A CA 1
ATOM 676 C C . GLU A 1 84 ? -18.825 12.925 20.966 1.00 79.12 84 GLU A C 1
ATOM 678 O O . GLU A 1 84 ? -19.016 13.893 20.226 1.00 79.12 84 GLU A O 1
ATOM 683 N N . GLN A 1 85 ? -19.420 11.748 20.745 1.00 80.94 85 GLN A N 1
ATOM 684 C CA . GLN A 1 85 ? -20.338 11.474 19.635 1.00 80.94 85 GLN A CA 1
ATOM 685 C C . GLN A 1 85 ? -19.720 11.812 18.268 1.00 80.94 85 GLN A C 1
ATOM 687 O O . GLN A 1 85 ? -20.353 12.421 17.403 1.00 80.94 85 GLN A O 1
ATOM 692 N N . VAL A 1 86 ? -18.446 11.469 18.062 1.00 76.38 86 VAL A N 1
ATOM 693 C CA . VAL A 1 86 ? -17.788 11.632 16.759 1.00 76.38 86 VAL A CA 1
ATOM 694 C C . VAL A 1 86 ? -18.332 10.567 15.792 1.00 76.38 86 VAL A C 1
ATOM 696 O O . VAL A 1 86 ? -18.258 9.379 16.116 1.00 76.38 86 VAL A O 1
ATOM 699 N N . PRO A 1 87 ? -18.855 10.939 14.606 1.00 71.25 87 PRO A N 1
ATOM 700 C CA . PRO A 1 87 ? -19.425 9.990 13.646 1.00 71.25 87 PRO A CA 1
ATOM 701 C C . PRO A 1 87 ? -18.324 9.184 12.940 1.00 71.25 87 PRO A C 1
ATOM 703 O O . PRO A 1 87 ? -17.896 9.508 11.832 1.00 71.25 87 PRO A O 1
ATOM 706 N N . LEU A 1 88 ? -17.839 8.136 13.605 1.00 74.62 88 LEU A N 1
ATOM 707 C CA . LEU A 1 88 ? -16.699 7.346 13.154 1.00 74.62 88 LEU A CA 1
ATOM 708 C C . LEU A 1 88 ? -17.120 6.232 12.187 1.00 74.62 88 LEU A C 1
ATOM 710 O O . LEU A 1 88 ? -17.841 5.317 12.574 1.00 74.62 88 LEU A O 1
ATOM 714 N N . GLN A 1 89 ? -16.597 6.247 10.960 1.00 75.88 89 GLN A N 1
ATOM 715 C CA . GLN A 1 89 ? -16.821 5.160 9.991 1.00 75.88 89 GLN A CA 1
ATOM 716 C C . GLN A 1 89 ? -15.582 4.283 9.761 1.00 75.88 89 GLN A C 1
ATOM 718 O O . GLN A 1 89 ? -15.708 3.110 9.393 1.00 75.88 89 GLN A O 1
ATOM 723 N N . THR A 1 90 ? -14.390 4.849 9.956 1.00 77.12 90 THR A N 1
ATOM 724 C CA . THR A 1 90 ? -13.101 4.188 9.727 1.00 77.12 90 THR A CA 1
ATOM 725 C C . THR A 1 90 ? -12.070 4.684 10.739 1.00 77.12 90 THR A C 1
ATOM 727 O O . THR A 1 90 ? -12.072 5.863 11.088 1.00 77.12 90 THR A O 1
ATOM 730 N N . ILE A 1 91 ? -11.165 3.808 11.178 1.00 78.38 91 ILE A N 1
ATOM 731 C CA . ILE A 1 91 ? -9.977 4.171 11.959 1.00 78.38 91 ILE A CA 1
ATOM 732 C C . ILE A 1 91 ? -8.727 3.519 11.364 1.00 78.38 91 ILE A C 1
ATOM 734 O O . ILE A 1 91 ? -8.782 2.383 1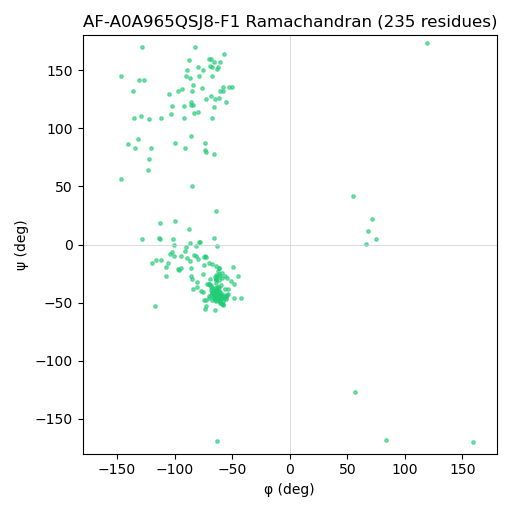0.898 1.00 78.38 91 ILE A O 1
ATOM 738 N N . ALA A 1 92 ? -7.611 4.247 11.357 1.00 78.06 92 ALA A N 1
ATOM 739 C CA . ALA A 1 92 ? -6.342 3.810 10.780 1.00 78.06 92 ALA A CA 1
ATOM 740 C C . ALA A 1 92 ? -5.248 3.799 11.863 1.00 78.06 92 ALA A C 1
ATOM 742 O O . ALA A 1 92 ? -4.536 4.791 12.023 1.00 78.06 92 ALA A O 1
ATOM 743 N N . PRO A 1 93 ? -5.134 2.735 12.679 1.00 78.56 93 PRO A N 1
ATOM 744 C CA . PRO A 1 93 ? -4.024 2.623 13.609 1.00 78.56 93 PRO A CA 1
ATOM 745 C C . PRO A 1 93 ? -2.716 2.376 12.853 1.00 78.56 93 PRO A C 1
ATOM 747 O O . PRO A 1 93 ? -2.687 1.821 11.754 1.00 78.56 93 PRO A O 1
ATOM 750 N N . LYS A 1 94 ? -1.612 2.783 13.477 1.00 77.19 94 LYS A N 1
ATOM 751 C CA . LYS A 1 94 ? -0.273 2.491 12.978 1.00 77.19 94 LYS A CA 1
ATOM 752 C C . LYS A 1 94 ? 0.169 1.120 13.474 1.00 77.19 94 LYS A C 1
ATOM 754 O O . LYS A 1 94 ? 0.245 0.910 14.684 1.00 77.19 94 LYS A O 1
ATOM 759 N N . PHE A 1 95 ? 0.504 0.245 12.536 1.00 80.44 95 PHE A N 1
ATOM 760 C CA . PHE A 1 95 ? 1.064 -1.075 12.809 1.00 80.44 95 PHE A CA 1
ATOM 761 C C . PHE A 1 95 ? 2.584 -1.027 12.942 1.00 80.44 95 PHE A C 1
ATOM 763 O O . PHE A 1 95 ? 3.244 -0.117 12.427 1.00 80.44 95 PHE A O 1
ATOM 770 N N . THR A 1 96 ? 3.145 -2.034 13.605 1.00 83.19 96 THR A N 1
ATOM 771 C CA . THR A 1 96 ? 4.579 -2.310 13.535 1.00 83.19 96 THR A CA 1
ATOM 772 C C . THR A 1 96 ? 4.980 -2.665 12.098 1.00 83.19 96 THR A C 1
ATOM 774 O O . THR A 1 96 ? 4.176 -3.156 11.309 1.00 83.19 96 THR A O 1
ATOM 777 N N . GLY A 1 97 ? 6.243 -2.401 11.755 1.00 81.75 97 GLY A N 1
ATOM 778 C CA . GLY A 1 97 ? 6.787 -2.626 10.417 1.00 81.75 97 GLY A CA 1
ATOM 779 C C . GLY A 1 97 ? 6.500 -1.481 9.450 1.00 81.75 97 GLY A C 1
ATOM 780 O O . GLY A 1 97 ? 6.139 -0.375 9.853 1.00 81.75 97 GLY A O 1
ATOM 781 N N . ARG A 1 98 ? 6.756 -1.719 8.161 1.00 80.25 98 ARG A N 1
ATOM 782 C CA . ARG A 1 98 ? 6.621 -0.709 7.104 1.00 80.25 98 ARG A CA 1
ATOM 783 C C . ARG A 1 98 ? 5.932 -1.280 5.878 1.00 80.25 98 ARG A C 1
ATOM 785 O O . ARG A 1 98 ? 6.326 -2.321 5.359 1.00 80.25 98 ARG A O 1
ATOM 792 N N . PHE A 1 99 ? 4.949 -0.542 5.381 1.00 78.81 99 PHE A N 1
ATOM 793 C CA . PHE A 1 99 ? 4.284 -0.808 4.111 1.00 78.81 99 PHE A CA 1
ATOM 794 C C . PHE A 1 99 ? 4.873 0.128 3.052 1.00 78.81 99 PHE A C 1
ATOM 796 O O . PHE A 1 99 ? 4.382 1.231 2.839 1.00 78.81 99 PHE A O 1
ATOM 803 N N . ASN A 1 100 ? 5.964 -0.280 2.413 1.00 78.94 100 ASN A N 1
ATOM 804 C CA . ASN A 1 100 ? 6.632 0.558 1.419 1.00 78.94 100 ASN A CA 1
ATOM 805 C C . ASN A 1 100 ? 5.893 0.510 0.073 1.00 78.94 100 ASN A C 1
ATOM 807 O O . ASN A 1 100 ? 5.366 -0.520 -0.348 1.00 78.94 100 ASN A O 1
ATOM 811 N N . LYS A 1 101 ? 5.873 1.633 -0.644 1.00 77.06 101 LYS A N 1
ATOM 812 C CA . LYS A 1 101 ? 5.103 1.767 -1.880 1.00 77.06 101 LYS A CA 1
ATOM 813 C C . LYS A 1 101 ? 5.622 0.852 -2.987 1.00 77.06 101 LYS A C 1
ATOM 815 O O . LYS A 1 101 ? 6.750 0.961 -3.455 1.00 77.06 101 LYS A O 1
ATOM 820 N N . GLY A 1 102 ? 4.768 -0.056 -3.440 1.00 73.44 102 GLY A N 1
ATOM 821 C CA . GLY A 1 102 ? 5.094 -0.979 -4.518 1.00 73.44 102 GLY A CA 1
ATOM 822 C C . GLY A 1 102 ? 6.025 -2.128 -4.126 1.00 73.44 102 GLY A C 1
ATOM 823 O O . GLY A 1 102 ? 6.374 -2.894 -5.013 1.00 73.44 102 GLY A O 1
ATOM 824 N N . VAL A 1 103 ? 6.414 -2.313 -2.866 1.00 80.38 103 VAL A N 1
ATOM 825 C CA . VAL A 1 103 ? 7.216 -3.478 -2.439 1.00 80.38 103 VAL A CA 1
ATOM 826 C C . VAL A 1 103 ? 6.567 -4.173 -1.243 1.00 80.38 103 VAL A C 1
ATOM 828 O O . VAL A 1 103 ? 5.597 -3.664 -0.686 1.00 80.38 103 VAL A O 1
ATOM 831 N N . ASP A 1 104 ? 7.075 -5.350 -0.883 1.00 81.88 104 ASP A N 1
ATOM 832 C CA . ASP A 1 104 ? 6.563 -6.125 0.247 1.00 81.88 104 ASP A CA 1
ATOM 833 C C . ASP A 1 104 ? 6.659 -5.382 1.587 1.00 81.88 104 ASP A C 1
ATOM 835 O O . ASP A 1 104 ? 7.488 -4.486 1.787 1.00 81.88 104 ASP A O 1
ATOM 839 N N . TYR A 1 105 ? 5.809 -5.805 2.523 1.00 82.88 105 TYR A N 1
ATOM 840 C CA . TYR A 1 105 ? 5.876 -5.391 3.919 1.00 82.88 105 TYR A CA 1
ATOM 841 C C . TYR A 1 105 ? 7.240 -5.743 4.527 1.00 82.88 105 TYR A C 1
ATOM 843 O O . TYR A 1 105 ? 7.753 -6.850 4.357 1.00 82.88 105 TYR A O 1
ATOM 851 N N . VAL A 1 106 ? 7.813 -4.798 5.271 1.00 82.88 106 VAL A N 1
ATOM 852 C CA . VAL A 1 106 ? 9.091 -4.961 5.968 1.00 82.88 106 VAL A CA 1
ATOM 853 C C . VAL A 1 106 ? 8.842 -4.980 7.471 1.00 82.88 106 VAL A C 1
ATOM 855 O O . VAL A 1 106 ? 8.552 -3.946 8.073 1.00 82.88 106 VAL A O 1
ATOM 858 N N . GLY A 1 107 ? 8.992 -6.148 8.091 1.00 86.50 107 GLY A N 1
ATOM 859 C CA . GLY A 1 107 ? 8.815 -6.336 9.530 1.00 86.50 107 GLY A CA 1
ATOM 860 C C . GLY A 1 107 ? 8.539 -7.793 9.895 1.00 86.50 107 GLY A C 1
ATOM 861 O O . GLY A 1 107 ? 8.643 -8.685 9.055 1.00 86.50 107 GLY A O 1
ATOM 862 N N . ASP A 1 108 ? 8.166 -8.028 11.152 1.00 86.56 108 ASP A N 1
ATOM 863 C CA . ASP A 1 108 ? 7.672 -9.331 11.607 1.00 86.56 108 ASP A CA 1
ATOM 864 C C . ASP A 1 108 ? 6.197 -9.485 11.199 1.00 86.56 108 ASP A C 1
ATOM 866 O O . ASP A 1 108 ? 5.328 -8.742 11.664 1.00 86.56 108 ASP A O 1
ATOM 870 N N . LEU A 1 109 ? 5.925 -10.434 10.298 1.00 87.38 109 LEU A N 1
ATOM 871 C CA . LEU A 1 109 ? 4.576 -10.717 9.806 1.00 87.38 109 LEU A CA 1
ATOM 872 C C . LEU A 1 109 ? 3.683 -11.324 10.895 1.00 87.38 109 LEU A C 1
ATOM 874 O O . LEU A 1 109 ? 2.507 -10.984 10.974 1.00 87.38 109 LEU A O 1
ATOM 878 N N . ALA A 1 110 ? 4.238 -12.171 11.763 1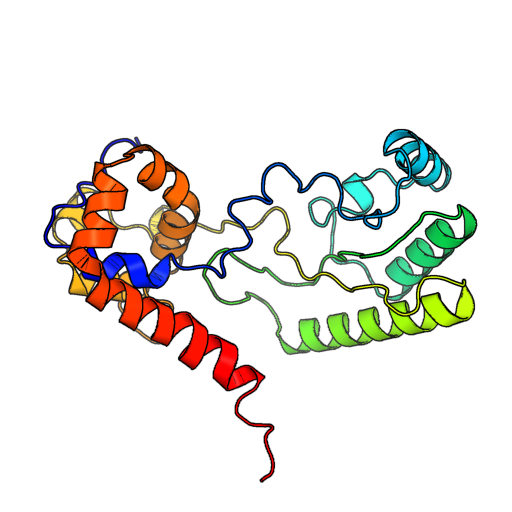.00 85.94 110 ALA A N 1
ATOM 879 C CA . ALA A 1 110 ? 3.481 -12.772 12.854 1.00 85.94 110 ALA A CA 1
ATOM 880 C C . ALA A 1 110 ? 3.121 -11.722 13.915 1.00 85.94 110 ALA A C 1
ATOM 882 O O . ALA A 1 110 ? 2.061 -11.802 14.534 1.00 85.94 110 ALA A O 1
ATOM 883 N N . ALA A 1 111 ? 3.986 -10.727 14.140 1.00 86.50 111 ALA A N 1
ATOM 884 C CA . ALA A 1 111 ? 3.646 -9.574 14.974 1.00 86.50 111 ALA A CA 1
ATOM 885 C C . ALA A 1 111 ? 2.511 -8.747 14.364 1.00 86.50 111 ALA A C 1
ATOM 887 O O . ALA A 1 111 ? 1.533 -8.485 15.062 1.00 86.50 111 ALA A O 1
ATOM 888 N N . PHE A 1 112 ? 2.600 -8.417 13.071 1.00 87.38 112 PHE A N 1
ATOM 889 C CA . PHE A 1 112 ? 1.538 -7.700 12.363 1.00 87.38 112 PHE A CA 1
ATOM 890 C C . PHE A 1 112 ? 0.194 -8.437 12.438 1.00 87.38 112 PHE A C 1
ATOM 892 O O . PHE A 1 112 ? -0.818 -7.830 12.768 1.00 87.38 112 PHE A O 1
ATOM 899 N N . GLU A 1 113 ? 0.175 -9.749 12.195 1.00 88.56 113 GLU A N 1
ATOM 900 C CA . GLU A 1 113 ? -1.048 -10.558 12.254 1.00 88.56 113 GLU A CA 1
ATOM 901 C C . GLU A 1 113 ? -1.709 -10.515 13.642 1.00 88.56 113 GLU A C 1
ATOM 903 O O . GLU A 1 113 ? -2.932 -10.369 13.749 1.00 88.56 113 GLU A O 1
ATOM 908 N N . ARG A 1 114 ? -0.908 -10.587 14.715 1.00 88.75 114 ARG A N 1
ATOM 909 C CA . ARG A 1 114 ? -1.406 -10.459 16.093 1.00 88.75 114 ARG A CA 1
ATOM 910 C C . ARG A 1 114 ? -1.957 -9.064 16.372 1.00 88.75 114 ARG A C 1
ATOM 912 O O . ARG A 1 114 ? -3.036 -8.956 16.947 1.00 88.75 114 ARG A O 1
ATOM 919 N N . GLU A 1 115 ? -1.235 -8.014 15.983 1.00 88.75 115 GLU A N 1
ATOM 920 C CA . GLU A 1 115 ? -1.677 -6.620 16.141 1.00 88.75 115 GLU A CA 1
ATOM 921 C C . GLU A 1 115 ? -2.996 -6.378 15.404 1.00 88.75 115 GLU A C 1
ATOM 923 O O . GLU A 1 115 ? -3.972 -5.947 16.012 1.00 88.75 115 GLU A O 1
ATOM 928 N N . PHE A 1 116 ? -3.061 -6.764 14.130 1.00 87.81 116 PHE A N 1
ATOM 929 C CA . PHE A 1 116 ? -4.256 -6.651 13.302 1.00 87.81 116 PHE A CA 1
ATOM 930 C C . PHE A 1 116 ? -5.453 -7.383 13.919 1.00 87.81 116 PHE A C 1
ATOM 932 O O . PHE A 1 116 ? -6.541 -6.818 14.028 1.00 87.81 116 PHE A O 1
ATOM 939 N N . SER A 1 117 ? -5.252 -8.618 14.383 1.00 89.62 117 SER A N 1
ATOM 940 C CA . SER A 1 117 ? -6.312 -9.409 15.018 1.00 89.62 117 SER A CA 1
ATOM 941 C C . SER A 1 117 ? -6.814 -8.775 16.319 1.00 89.62 117 SER A C 1
ATOM 943 O O . SER A 1 117 ? -8.021 -8.739 16.565 1.00 89.62 117 SER A O 1
ATOM 945 N N . HIS A 1 118 ? -5.909 -8.245 17.148 1.00 90.94 118 HIS A N 1
ATOM 946 C CA . HIS A 1 118 ? -6.286 -7.542 18.374 1.00 90.94 118 HIS A CA 1
ATOM 947 C C . HIS A 1 118 ? -7.039 -6.243 18.087 1.00 90.94 118 HIS A C 1
ATOM 949 O O . HIS A 1 118 ? -8.040 -5.974 18.748 1.00 90.94 118 HIS A O 1
ATOM 955 N N . ASP A 1 119 ? -6.609 -5.465 17.096 1.00 87.62 119 ASP A N 1
ATOM 956 C CA . ASP A 1 119 ? -7.275 -4.217 16.730 1.00 87.62 119 ASP A CA 1
ATOM 957 C C . ASP A 1 119 ? -8.692 -4.479 16.207 1.00 87.62 119 ASP A C 1
ATOM 959 O O . ASP A 1 119 ? -9.635 -3.808 16.624 1.00 87.62 119 ASP A O 1
ATOM 963 N N . VAL A 1 120 ? -8.889 -5.515 15.383 1.00 89.94 120 VAL A N 1
ATOM 964 C CA . VAL A 1 120 ? -10.232 -5.948 14.954 1.00 89.94 120 VAL A CA 1
ATOM 965 C C . VAL A 1 120 ? -11.111 -6.314 16.156 1.00 89.94 120 VAL A C 1
ATOM 967 O O . VAL A 1 120 ? -12.269 -5.894 16.221 1.00 89.94 120 VAL A O 1
ATOM 970 N N . ALA A 1 121 ? -10.573 -7.053 17.131 1.00 92.19 121 ALA A N 1
ATOM 971 C CA . ALA A 1 121 ? -11.307 -7.404 18.347 1.00 92.19 121 ALA A CA 1
ATOM 972 C C . ALA A 1 121 ? -11.660 -6.165 19.191 1.00 92.19 121 ALA A C 1
ATOM 974 O O . ALA A 1 121 ? -12.771 -6.067 19.713 1.00 92.19 121 ALA A O 1
ATOM 975 N N . VAL A 1 122 ? -10.748 -5.192 19.280 1.00 92.06 122 VAL A N 1
ATOM 976 C CA . VAL A 1 122 ? -10.981 -3.906 19.952 1.00 92.06 122 VAL A CA 1
ATOM 977 C C . VAL A 1 122 ? -12.097 -3.120 19.270 1.00 92.06 122 VAL A C 1
ATOM 979 O O . VAL A 1 122 ? -12.971 -2.604 19.965 1.00 92.06 122 VAL A O 1
ATOM 982 N N . LEU A 1 123 ? -12.116 -3.057 17.935 1.00 87.56 123 LEU A N 1
ATOM 983 C CA . LEU A 1 123 ? -13.185 -2.397 17.179 1.00 87.56 123 LEU A CA 1
ATOM 984 C C . LEU A 1 123 ? -14.545 -3.047 17.451 1.00 87.56 123 LEU A C 1
ATOM 986 O O . LEU A 1 123 ? -15.514 -2.340 17.727 1.00 87.56 123 LEU A O 1
ATOM 990 N N . ALA A 1 124 ? -14.612 -4.381 17.413 1.00 90.31 124 ALA A N 1
ATOM 991 C CA . ALA A 1 124 ? -15.842 -5.122 17.686 1.00 90.31 124 ALA A CA 1
ATOM 992 C C . ALA A 1 124 ? -16.351 -4.872 19.115 1.00 90.31 124 ALA A C 1
ATOM 994 O O . ALA A 1 124 ? -17.516 -4.521 19.308 1.00 90.31 124 ALA A O 1
ATOM 995 N N . TYR A 1 125 ? -15.460 -4.975 20.106 1.00 93.62 125 TYR A N 1
ATOM 996 C CA . TYR A 1 125 ? -15.784 -4.690 21.502 1.00 93.62 125 TYR A CA 1
ATOM 997 C C . TYR A 1 125 ? -16.251 -3.242 21.693 1.00 93.62 125 TYR A C 1
ATOM 999 O O . TYR A 1 125 ? -17.240 -2.996 22.379 1.00 93.62 125 TYR A O 1
ATOM 1007 N N . ALA A 1 126 ? -15.577 -2.271 21.072 1.00 89.00 126 ALA A N 1
ATOM 1008 C CA . ALA A 1 126 ? -15.927 -0.862 21.198 1.00 89.00 126 ALA A CA 1
ATOM 1009 C C . ALA A 1 126 ? -17.277 -0.528 20.538 1.00 89.00 126 ALA A C 1
ATOM 1011 O O . ALA A 1 126 ? -18.046 0.258 21.093 1.00 89.00 126 ALA A O 1
ATOM 1012 N N . ALA A 1 127 ? -17.593 -1.148 19.396 1.00 90.50 127 ALA A N 1
ATOM 1013 C CA . ALA A 1 127 ? -18.900 -1.029 18.750 1.00 90.50 127 ALA A CA 1
ATOM 1014 C C . ALA A 1 127 ? -20.034 -1.531 19.647 1.00 90.50 127 ALA A C 1
ATOM 1016 O O . ALA A 1 127 ? -21.044 -0.846 19.809 1.00 90.50 127 ALA A O 1
ATOM 1017 N N . GLU A 1 128 ? -19.853 -2.685 20.288 1.00 93.31 128 GLU A N 1
ATOM 1018 C CA . GLU A 1 128 ? -20.846 -3.228 21.214 1.00 93.31 128 GLU A CA 1
ATOM 1019 C C . GLU A 1 128 ? -20.950 -2.407 22.507 1.00 93.31 128 GLU A C 1
ATOM 1021 O O . GLU A 1 128 ? -22.051 -2.111 22.972 1.00 93.31 128 GLU A O 1
ATOM 1026 N N . ARG A 1 129 ? -19.811 -2.018 23.088 1.00 95.12 129 ARG A N 1
ATOM 1027 C CA . ARG A 1 129 ? -19.759 -1.408 24.420 1.00 95.12 129 ARG A CA 1
ATOM 1028 C C . ARG A 1 129 ? -20.097 0.080 24.435 1.00 95.12 129 ARG A C 1
ATOM 1030 O O . ARG A 1 129 ? -20.699 0.536 25.406 1.00 95.12 129 ARG A O 1
ATOM 1037 N N . TYR A 1 130 ? -19.689 0.823 23.408 1.00 89.62 130 TYR A N 1
ATOM 1038 C CA . TYR A 1 130 ? -19.797 2.287 23.357 1.00 89.62 130 TYR A CA 1
ATOM 1039 C C . TYR A 1 130 ? -20.765 2.788 22.280 1.00 89.62 130 TYR A C 1
ATOM 1041 O O . TYR A 1 130 ? -20.869 3.990 22.067 1.00 89.62 130 TYR A O 1
ATOM 1049 N N . GLY A 1 131 ? -21.483 1.887 21.601 1.00 89.75 131 GLY A N 1
ATOM 1050 C CA . GLY A 1 131 ? -22.478 2.262 20.595 1.00 89.75 131 GLY A CA 1
ATOM 1051 C C . GLY A 1 131 ? -21.882 2.816 19.298 1.00 89.75 131 GLY A C 1
ATOM 1052 O O . GLY A 1 131 ? -22.577 3.520 18.568 1.00 89.75 131 GLY A O 1
ATOM 1053 N N . LEU A 1 132 ? -20.612 2.510 18.999 1.00 86.62 132 LEU A N 1
ATOM 1054 C CA . LEU A 1 132 ? -20.020 2.836 17.698 1.00 86.62 132 LEU A CA 1
ATOM 1055 C C . LEU A 1 132 ? -20.655 1.985 16.580 1.00 86.62 132 LEU A C 1
ATOM 1057 O O . LEU A 1 132 ? -21.213 0.914 16.847 1.00 86.62 132 LEU A O 1
ATOM 1061 N N . PRO A 1 133 ? -20.562 2.413 15.308 1.00 84.56 133 PRO A N 1
ATOM 1062 C CA . PRO A 1 133 ? -21.152 1.668 14.202 1.00 84.56 133 PRO A CA 1
ATOM 1063 C C . PRO A 1 133 ? -20.617 0.234 14.104 1.00 84.56 133 PRO A C 1
ATOM 1065 O O . PRO A 1 133 ? -19.410 -0.001 14.090 1.00 84.56 133 PRO A O 1
ATOM 1068 N N . ARG A 1 134 ? -21.517 -0.748 13.954 1.00 86.50 134 ARG A N 1
ATOM 1069 C CA . ARG A 1 134 ? -21.147 -2.173 13.790 1.00 86.50 134 ARG A CA 1
ATOM 1070 C C . ARG A 1 134 ? -20.311 -2.447 12.538 1.00 86.50 134 ARG A C 1
ATOM 1072 O O . ARG A 1 134 ? -19.669 -3.485 12.441 1.00 86.50 134 ARG A O 1
ATOM 1079 N N . ASN A 1 135 ? -20.353 -1.538 11.570 1.00 81.56 135 ASN A N 1
ATOM 1080 C CA . ASN A 1 135 ? -19.588 -1.578 10.329 1.00 81.56 135 ASN A CA 1
ATOM 1081 C C . ASN A 1 135 ? -18.332 -0.683 10.383 1.00 81.56 135 ASN A C 1
ATOM 1083 O O . ASN A 1 135 ? -17.838 -0.286 9.325 1.00 81.56 135 ASN A O 1
ATOM 1087 N N . LEU A 1 136 ? -17.842 -0.331 11.580 1.00 79.56 136 LEU A N 1
ATOM 1088 C CA . LEU A 1 136 ? -16.601 0.418 11.763 1.00 79.56 136 LEU A CA 1
ATOM 1089 C C . LEU A 1 136 ? -15.438 -0.311 11.078 1.00 79.56 136 LEU A C 1
ATOM 1091 O O . LEU A 1 136 ? -15.167 -1.480 11.350 1.00 79.56 136 LEU A O 1
ATOM 1095 N N . LYS A 1 137 ? -14.760 0.382 10.161 1.00 80.31 137 LYS A N 1
ATOM 1096 C CA . LYS A 1 137 ? -13.702 -0.204 9.333 1.00 80.31 137 LYS A CA 1
ATOM 1097 C C . LYS A 1 137 ? -12.335 0.017 9.966 1.00 80.31 137 LYS A C 1
ATOM 1099 O O . LYS A 1 137 ? -11.993 1.141 10.333 1.00 80.31 137 LYS A O 1
ATOM 110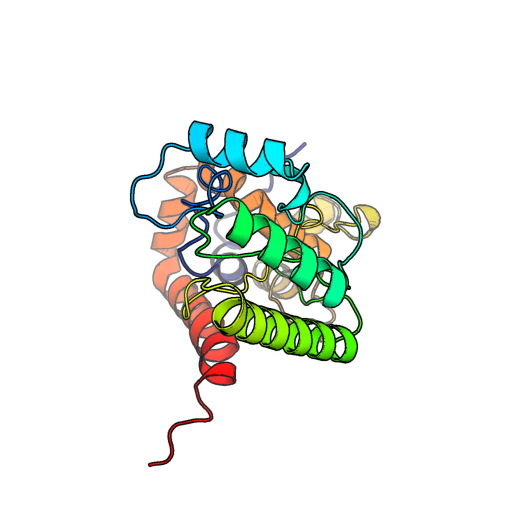4 N N . LEU A 1 138 ? -11.536 -1.044 10.013 1.00 80.75 138 LEU A N 1
ATOM 1105 C CA . LEU A 1 138 ? -10.103 -0.943 10.251 1.00 80.75 138 LEU A CA 1
ATOM 1106 C C . LEU A 1 138 ? -9.414 -0.652 8.921 1.00 80.75 138 LEU A C 1
ATOM 1108 O O . LEU A 1 138 ? -9.534 -1.428 7.972 1.00 80.75 138 LEU A O 1
ATOM 1112 N N . SER A 1 139 ? -8.714 0.470 8.842 1.00 78.81 139 SER A N 1
ATOM 1113 C CA . SER A 1 139 ? -7.926 0.824 7.671 1.00 78.81 139 SER A CA 1
ATOM 1114 C C . SER A 1 139 ? -6.472 0.446 7.887 1.00 78.81 139 SER A C 1
ATOM 1116 O O . SER A 1 139 ? -5.886 0.787 8.912 1.00 78.81 139 SER A O 1
ATOM 1118 N N . VAL A 1 140 ? -5.880 -0.223 6.901 1.00 75.62 140 VAL A N 1
ATOM 1119 C CA . VAL A 1 140 ? -4.436 -0.462 6.851 1.00 75.62 140 VAL A CA 1
ATOM 1120 C C . VAL A 1 140 ? -3.849 0.515 5.851 1.00 75.62 140 VAL A C 1
ATOM 1122 O O . VAL A 1 140 ? -4.208 0.515 4.668 1.00 75.62 140 VAL A O 1
ATOM 1125 N N . HIS A 1 141 ? -2.958 1.368 6.331 1.00 68.62 141 HIS A N 1
ATOM 1126 C CA . HIS A 1 141 ? -2.275 2.354 5.516 1.00 68.62 141 HIS A CA 1
ATOM 1127 C C . HIS A 1 141 ? -0.767 2.230 5.706 1.00 68.62 141 HIS A C 1
ATOM 1129 O O . HIS A 1 141 ? -0.257 1.971 6.794 1.00 68.62 141 HIS A O 1
ATOM 1135 N N . SER A 1 142 ? -0.044 2.398 4.604 1.00 56.03 142 SER A N 1
ATOM 1136 C CA . SER A 1 142 ? 1.343 2.825 4.670 1.00 56.03 142 SER A CA 1
ATOM 1137 C C . SER A 1 142 ? 1.322 4.264 5.181 1.00 56.03 142 SER A C 1
ATOM 1139 O O . SER A 1 142 ? 0.863 5.118 4.427 1.00 56.03 142 SER A O 1
ATOM 1141 N N . GLY A 1 143 ? 1.744 4.550 6.411 1.00 52.47 143 GLY A N 1
ATOM 1142 C CA . GLY A 1 143 ? 1.894 5.941 6.881 1.00 52.47 143 GLY A CA 1
ATOM 1143 C C . GLY A 1 143 ? 2.946 6.720 6.088 1.00 52.47 143 GLY A C 1
ATOM 1144 O O . GLY A 1 143 ? 3.415 6.233 5.063 1.00 52.47 143 GLY A O 1
ATOM 1145 N N . SER A 1 144 ? 3.340 7.914 6.537 1.00 48.50 144 SER A N 1
ATOM 1146 C CA . SER A 1 144 ? 4.280 8.844 5.870 1.00 48.50 144 SER A CA 1
ATOM 1147 C C . SER A 1 144 ? 5.560 8.224 5.296 1.00 48.50 144 SER A C 1
ATOM 1149 O O . SER A 1 144 ? 6.097 8.726 4.306 1.00 48.50 144 SER A O 1
ATOM 1151 N N . ASP A 1 145 ? 6.028 7.109 5.858 1.00 53.88 145 ASP A N 1
ATOM 1152 C CA . ASP A 1 145 ? 7.250 6.400 5.463 1.00 53.88 145 ASP A CA 1
ATOM 1153 C C . ASP A 1 145 ? 6.989 5.440 4.291 1.00 53.88 145 ASP A C 1
ATOM 1155 O O . ASP A 1 145 ? 7.318 4.257 4.315 1.00 53.88 145 ASP A O 1
ATOM 1159 N N . LYS A 1 146 ? 6.347 5.966 3.245 1.00 67.94 146 LYS A N 1
ATOM 1160 C CA . LYS A 1 146 ? 5.958 5.230 2.031 1.00 67.94 146 LYS A CA 1
ATOM 1161 C C . LYS A 1 146 ? 7.143 4.932 1.114 1.00 67.94 146 LYS A C 1
ATOM 1163 O O . LYS A 1 146 ? 7.010 4.131 0.189 1.00 67.94 146 LYS A O 1
ATOM 1168 N N . ILE A 1 147 ? 8.255 5.642 1.309 1.00 71.50 147 ILE A N 1
ATOM 1169 C CA . ILE A 1 147 ? 9.388 5.704 0.387 1.00 71.50 147 ILE A CA 1
ATOM 1170 C C . ILE A 1 147 ? 10.677 5.427 1.160 1.00 71.50 147 ILE A C 1
ATOM 1172 O O . ILE A 1 147 ? 11.144 6.261 1.928 1.00 71.50 147 ILE A O 1
ATOM 1176 N N . ASP A 1 148 ? 11.271 4.274 0.888 1.00 82.19 148 ASP A N 1
ATOM 1177 C CA . ASP A 1 148 ? 12.535 3.791 1.440 1.00 82.19 148 ASP A CA 1
ATOM 1178 C C . ASP A 1 148 ? 13.503 3.516 0.271 1.00 82.19 148 ASP A C 1
ATOM 1180 O O . ASP A 1 148 ? 13.711 2.383 -0.183 1.00 82.19 148 ASP A O 1
ATOM 1184 N N . ILE A 1 149 ? 14.008 4.603 -0.325 1.00 83.62 149 ILE A N 1
ATOM 1185 C CA . ILE A 1 149 ? 14.921 4.569 -1.475 1.00 83.62 149 ILE A CA 1
ATOM 1186 C C . ILE A 1 149 ? 16.341 4.861 -0.998 1.00 83.62 149 ILE A C 1
ATOM 1188 O O . ILE A 1 149 ? 16.674 5.999 -0.665 1.00 83.62 149 ILE A O 1
ATOM 1192 N N . ASP A 1 150 ? 17.201 3.849 -1.073 1.00 88.00 150 ASP A N 1
ATOM 1193 C CA . ASP A 1 150 ? 18.641 4.028 -0.959 1.00 88.00 150 ASP A CA 1
ATOM 1194 C C . ASP A 1 150 ? 19.212 4.440 -2.321 1.00 88.00 150 ASP A C 1
ATOM 1196 O O . ASP A 1 150 ? 19.216 3.666 -3.283 1.00 88.00 150 ASP A O 1
ATOM 1200 N N . ARG A 1 151 ? 19.711 5.678 -2.402 1.00 90.06 151 ARG A N 1
ATOM 1201 C CA . ARG A 1 151 ? 20.300 6.229 -3.629 1.00 90.06 151 ARG A CA 1
ATOM 1202 C C . ARG A 1 151 ? 21.553 5.481 -4.069 1.00 90.06 151 ARG A C 1
ATOM 1204 O O . ARG A 1 151 ? 21.800 5.422 -5.267 1.00 90.06 151 ARG A O 1
ATOM 1211 N N . ALA A 1 152 ? 22.319 4.906 -3.142 1.00 93.19 152 ALA A N 1
ATOM 1212 C CA . ALA A 1 152 ? 23.517 4.139 -3.476 1.00 93.19 152 ALA A CA 1
ATOM 1213 C C . ALA A 1 152 ? 23.184 2.801 -4.156 1.00 93.19 152 ALA A C 1
ATOM 1215 O O . ALA A 1 152 ? 24.051 2.187 -4.772 1.00 93.19 152 ALA A O 1
ATOM 1216 N N . ARG A 1 153 ? 21.926 2.353 -4.059 1.00 92.44 153 ARG A N 1
ATOM 1217 C CA . ARG A 1 153 ? 21.428 1.116 -4.676 1.00 92.44 153 ARG A CA 1
ATOM 1218 C C . ARG A 1 153 ? 20.634 1.370 -5.955 1.00 92.44 153 ARG A C 1
ATOM 1220 O O . ARG A 1 153 ? 20.075 0.427 -6.514 1.00 92.44 153 ARG A O 1
ATOM 1227 N N . LEU A 1 154 ? 20.567 2.618 -6.419 1.00 93.44 154 LEU A N 1
ATOM 1228 C CA . LEU A 1 154 ? 20.031 2.957 -7.734 1.00 93.44 154 LEU A CA 1
ATOM 1229 C C . LEU A 1 154 ? 21.136 2.848 -8.796 1.00 93.44 154 LEU A C 1
ATOM 1231 O O . LEU A 1 154 ? 22.276 3.220 -8.513 1.00 93.44 154 LEU A O 1
ATOM 1235 N N . PRO A 1 155 ? 20.811 2.389 -10.019 1.00 93.12 155 PRO A N 1
ATOM 1236 C CA . PRO A 1 155 ? 21.742 2.478 -11.133 1.00 93.12 155 PRO A CA 1
ATOM 1237 C C . PRO A 1 155 ? 22.028 3.948 -11.447 1.00 93.12 155 PRO A C 1
ATOM 1239 O O . PRO A 1 155 ? 21.176 4.826 -11.260 1.00 93.12 155 PRO A O 1
ATOM 1242 N N . SER A 1 156 ? 23.222 4.221 -11.963 1.00 93.19 156 SER A N 1
ATOM 1243 C CA . SER A 1 156 ? 23.503 5.546 -12.521 1.00 93.19 156 SER A CA 1
ATOM 1244 C C . SER A 1 156 ? 22.646 5.792 -13.776 1.00 93.19 156 SER A C 1
ATOM 1246 O O . SER A 1 156 ? 22.250 4.827 -14.434 1.00 93.19 156 SER A O 1
ATOM 1248 N N . PRO A 1 157 ? 22.380 7.053 -14.170 1.00 90.25 157 PRO A N 1
ATOM 1249 C CA . PRO A 1 157 ? 21.681 7.336 -15.426 1.00 90.25 157 PRO A CA 1
ATOM 1250 C C . PRO A 1 157 ? 22.343 6.667 -16.640 1.00 90.25 157 PRO A C 1
ATOM 1252 O O . PRO A 1 157 ? 21.658 6.034 -17.435 1.00 90.25 157 PRO A O 1
ATOM 1255 N N . ALA A 1 158 ? 23.678 6.706 -16.713 1.00 92.81 158 ALA A N 1
ATOM 1256 C CA . ALA A 1 158 ? 24.443 6.073 -17.787 1.00 92.81 158 ALA A CA 1
ATOM 1257 C C . ALA A 1 158 ? 24.293 4.544 -17.800 1.00 92.81 158 ALA A C 1
ATOM 1259 O O . ALA A 1 158 ? 24.206 3.941 -18.861 1.00 92.81 158 ALA A O 1
ATOM 1260 N N . GLU A 1 159 ? 24.239 3.901 -16.631 1.00 92.38 159 GLU A N 1
ATOM 1261 C CA . GLU A 1 159 ? 23.962 2.464 -16.546 1.00 92.38 159 GLU A CA 1
ATOM 1262 C C . GLU A 1 159 ? 22.540 2.152 -17.025 1.00 92.38 159 GLU A C 1
ATOM 1264 O O . GLU A 1 159 ? 22.341 1.222 -17.804 1.00 92.38 159 GLU A O 1
ATOM 1269 N N . LEU A 1 160 ? 21.557 2.946 -16.596 1.00 89.44 160 LEU A N 1
ATOM 1270 C CA . LEU A 1 160 ? 20.151 2.750 -16.935 1.00 89.44 160 LEU A CA 1
ATOM 1271 C C . LEU A 1 160 ? 19.888 2.893 -18.442 1.00 89.44 160 LEU A C 1
ATOM 1273 O O . LEU A 1 160 ? 19.093 2.137 -18.991 1.00 89.44 160 LEU A O 1
ATOM 1277 N N . GLU A 1 161 ? 20.582 3.810 -19.118 1.00 90.00 161 GLU A N 1
ATOM 1278 C CA . GLU A 1 161 ? 20.505 3.994 -20.575 1.00 90.00 161 GLU A CA 1
ATOM 1279 C C . GLU A 1 161 ? 20.958 2.756 -21.362 1.00 90.00 161 GLU A C 1
ATOM 1281 O O . GLU A 1 161 ? 20.503 2.535 -22.484 1.00 90.00 161 GLU A O 1
ATOM 1286 N N . THR A 1 162 ? 21.810 1.910 -20.775 1.00 93.69 162 THR A N 1
ATOM 1287 C CA . THR A 1 162 ? 22.235 0.653 -21.412 1.00 93.69 162 THR A CA 1
ATOM 1288 C C . THR A 1 162 ? 21.210 -0.473 -21.284 1.00 93.69 162 THR A C 1
ATOM 1290 O O . THR A 1 162 ? 21.348 -1.501 -21.949 1.00 93.69 162 THR A O 1
ATOM 1293 N N . TRP A 1 163 ? 20.193 -0.328 -20.427 1.00 92.75 163 TRP A N 1
ATOM 1294 C CA . TRP A 1 163 ? 19.213 -1.385 -20.198 1.00 92.75 163 TRP A CA 1
ATOM 1295 C C . TRP A 1 163 ? 18.221 -1.473 -21.352 1.00 92.75 163 TRP A C 1
ATOM 1297 O O . TRP A 1 163 ? 17.642 -0.480 -21.787 1.00 92.75 163 TRP A O 1
ATOM 1307 N N . ASP A 1 164 ? 17.959 -2.694 -21.809 1.00 90.00 164 ASP A N 1
ATOM 1308 C CA . ASP A 1 164 ? 16.850 -2.964 -22.711 1.00 90.00 164 ASP A CA 1
ATOM 1309 C C . ASP A 1 164 ? 15.518 -3.113 -21.946 1.00 90.00 164 ASP A C 1
ATOM 1311 O O . ASP A 1 164 ? 15.459 -3.165 -20.712 1.00 90.00 164 ASP A O 1
ATOM 1315 N N . GLY A 1 165 ? 14.406 -3.161 -22.687 1.00 85.00 165 GLY A N 1
ATOM 1316 C CA . GLY A 1 165 ? 13.065 -3.285 -22.106 1.00 85.00 165 GLY A CA 1
ATOM 1317 C C . GLY A 1 165 ? 12.903 -4.502 -21.178 1.00 85.00 165 GLY A C 1
ATOM 1318 O O . GLY A 1 165 ? 12.386 -4.341 -20.068 1.00 85.00 165 GLY A O 1
ATOM 1319 N N . PRO A 1 166 ? 13.344 -5.711 -21.580 1.00 89.31 166 PRO A N 1
ATOM 1320 C CA . PRO A 1 166 ? 13.339 -6.890 -20.717 1.00 89.31 166 PRO A CA 1
ATOM 1321 C C . PRO A 1 166 ? 14.143 -6.723 -19.422 1.00 89.31 166 PRO A C 1
ATOM 1323 O O . PRO A 1 166 ? 13.629 -7.075 -18.355 1.00 89.31 166 PRO A O 1
ATOM 1326 N N . ARG A 1 167 ? 15.358 -6.158 -19.479 1.00 91.69 167 ARG A N 1
ATOM 1327 C CA . ARG A 1 167 ? 16.186 -5.899 -18.294 1.00 91.69 167 ARG A CA 1
ATOM 1328 C C . ARG A 1 167 ? 15.510 -4.917 -17.348 1.00 91.69 167 ARG A C 1
ATOM 1330 O O . ARG A 1 167 ? 15.405 -5.201 -16.154 1.00 91.69 167 ARG A O 1
ATOM 1337 N N . LEU A 1 168 ? 15.003 -3.804 -17.878 1.00 89.56 168 LEU A N 1
ATOM 1338 C CA . LEU A 1 168 ? 14.298 -2.803 -17.085 1.00 89.56 168 LEU A CA 1
ATOM 1339 C C . LEU A 1 168 ? 13.057 -3.403 -16.418 1.00 89.56 168 LEU A C 1
ATOM 1341 O O . LEU A 1 168 ? 12.874 -3.225 -15.217 1.00 89.56 168 LEU A O 1
ATOM 1345 N N . ALA A 1 169 ? 12.256 -4.189 -17.145 1.00 87.25 169 ALA A N 1
ATOM 1346 C CA . ALA A 1 169 ? 11.125 -4.916 -16.570 1.00 87.25 169 ALA A CA 1
ATOM 1347 C C . ALA A 1 169 ? 11.520 -5.895 -15.470 1.00 87.25 169 ALA A C 1
ATOM 1349 O O . ALA A 1 169 ? 10.822 -5.974 -14.461 1.00 87.25 169 ALA A O 1
ATOM 1350 N N . ALA A 1 170 ? 12.595 -6.659 -15.659 1.00 89.12 170 ALA A N 1
ATOM 1351 C CA . ALA A 1 170 ? 13.072 -7.594 -14.647 1.00 89.12 170 ALA A CA 1
ATOM 1352 C C . ALA A 1 170 ? 13.465 -6.862 -13.354 1.00 89.12 170 ALA A C 1
ATOM 1354 O O . ALA A 1 170 ? 13.148 -7.347 -12.270 1.00 89.12 170 ALA A O 1
ATOM 1355 N N . ALA A 1 171 ? 14.044 -5.663 -13.470 1.00 91.69 171 ALA A N 1
ATOM 1356 C CA . ALA A 1 171 ? 14.439 -4.851 -12.324 1.00 91.69 171 ALA A CA 1
ATOM 1357 C C . ALA A 1 171 ? 13.267 -4.278 -11.514 1.00 91.69 171 ALA A C 1
ATOM 1359 O O . ALA A 1 171 ? 13.385 -4.080 -10.307 1.00 91.69 171 ALA A O 1
ATOM 1360 N N . ILE A 1 172 ? 12.124 -4.025 -12.151 1.00 89.06 172 ILE A N 1
ATOM 1361 C CA . ILE A 1 172 ? 10.979 -3.332 -11.530 1.00 89.06 172 ILE A CA 1
ATOM 1362 C C . ILE A 1 172 ? 9.756 -4.223 -11.309 1.00 89.06 172 ILE A C 1
ATOM 1364 O O . ILE A 1 172 ? 8.819 -3.814 -10.617 1.00 89.06 172 ILE A O 1
ATOM 1368 N N . ARG A 1 173 ? 9.705 -5.418 -11.908 1.00 86.19 173 ARG A N 1
ATOM 1369 C CA . ARG A 1 173 ? 8.627 -6.382 -11.674 1.00 86.19 173 ARG A CA 1
ATOM 1370 C C . ARG A 1 173 ? 8.762 -6.891 -10.251 1.00 86.19 173 ARG A C 1
ATOM 1372 O O . ARG A 1 173 ? 9.822 -7.369 -9.882 1.00 86.19 173 ARG A O 1
ATOM 1379 N N . HIS A 1 174 ? 7.681 -6.821 -9.478 1.00 84.75 174 HIS A N 1
ATOM 1380 C CA . HIS A 1 174 ? 7.676 -7.260 -8.085 1.00 84.75 174 HIS A CA 1
ATOM 1381 C C . HIS A 1 174 ? 7.889 -8.777 -7.968 1.00 84.75 174 HIS A C 1
ATOM 1383 O O . HIS A 1 174 ? 6.926 -9.514 -7.832 1.00 84.75 174 HIS A O 1
ATOM 1389 N N . VAL A 1 175 ? 9.116 -9.268 -8.098 1.00 87.00 175 VAL A N 1
ATOM 1390 C CA . VAL A 1 175 ? 9.477 -10.676 -7.904 1.00 87.00 175 VAL A CA 1
ATOM 1391 C C . VAL A 1 175 ? 10.739 -10.679 -7.047 1.00 87.00 175 VAL A C 1
ATOM 1393 O O . VAL A 1 175 ? 11.835 -10.738 -7.599 1.00 87.00 175 VAL A O 1
ATOM 1396 N N . PRO A 1 176 ? 10.602 -10.574 -5.712 1.00 85.81 176 PRO A N 1
ATOM 1397 C CA . PRO A 1 176 ? 11.737 -10.403 -4.802 1.00 85.81 176 PRO A CA 1
ATOM 1398 C C . PRO A 1 176 ? 12.814 -11.484 -4.908 1.00 85.81 176 PRO A C 1
ATOM 1400 O O . PRO A 1 176 ? 13.977 -11.228 -4.624 1.00 85.81 176 PRO A O 1
ATOM 1403 N N . SER A 1 177 ? 12.437 -12.689 -5.339 1.00 87.44 177 SER A N 1
ATOM 1404 C CA . SER A 1 177 ? 13.352 -13.815 -5.532 1.00 87.44 177 SER A CA 1
ATOM 1405 C C . SER A 1 177 ? 14.237 -13.707 -6.779 1.00 87.44 177 SER A C 1
ATOM 1407 O O . SER A 1 177 ? 15.152 -14.515 -6.934 1.00 87.44 177 SER A O 1
ATOM 1409 N N . ARG A 1 178 ? 13.982 -12.754 -7.686 1.00 89.25 178 ARG A N 1
ATOM 1410 C CA . ARG A 1 178 ? 14.792 -12.570 -8.897 1.00 89.25 178 ARG A CA 1
ATOM 1411 C C . ARG A 1 178 ? 16.025 -11.706 -8.617 1.00 89.25 178 ARG A C 1
ATOM 1413 O O . ARG A 1 178 ? 15.860 -10.617 -8.075 1.00 89.25 178 ARG A O 1
ATOM 1420 N N . PRO A 1 179 ? 17.233 -12.116 -9.051 1.00 92.94 179 PRO A N 1
ATOM 1421 C CA . PRO A 1 179 ? 18.457 -11.333 -8.855 1.00 92.94 179 PRO A CA 1
ATOM 1422 C C . PRO A 1 179 ? 18.416 -9.931 -9.469 1.00 92.94 179 PRO A C 1
ATOM 1424 O O . PRO A 1 179 ? 19.094 -9.023 -9.002 1.00 92.94 179 PRO A O 1
ATOM 1427 N N . GLU A 1 180 ? 17.651 -9.753 -10.544 1.00 93.81 180 GLU A N 1
ATOM 1428 C CA . GLU A 1 180 ? 17.529 -8.474 -11.235 1.00 93.81 180 GLU A CA 1
ATOM 1429 C C . GLU A 1 180 ? 16.656 -7.484 -10.473 1.00 93.81 180 GLU A C 1
ATOM 1431 O O . GLU A 1 180 ? 16.824 -6.279 -10.656 1.00 93.81 180 GLU A O 1
ATOM 1436 N N . PHE A 1 181 ? 15.731 -7.978 -9.643 1.00 93.19 181 PHE A N 1
ATOM 1437 C CA . PHE A 1 181 ? 14.764 -7.148 -8.946 1.00 93.19 181 PHE A CA 1
ATOM 1438 C C . PHE A 1 181 ? 15.462 -6.154 -8.019 1.00 93.19 181 PHE A C 1
ATOM 1440 O O . PHE A 1 181 ? 16.229 -6.523 -7.131 1.00 93.19 181 PHE A O 1
ATOM 1447 N N . ASN A 1 182 ? 15.136 -4.875 -8.194 1.00 92.94 182 ASN A N 1
ATOM 1448 C CA . ASN A 1 182 ? 15.644 -3.802 -7.365 1.00 92.94 182 ASN A CA 1
ATOM 1449 C C . ASN A 1 182 ? 14.472 -3.043 -6.712 1.00 92.94 182 ASN A C 1
ATOM 1451 O O . ASN A 1 182 ? 13.775 -2.274 -7.390 1.00 92.94 182 ASN A O 1
ATOM 1455 N N . PRO A 1 183 ? 14.254 -3.203 -5.391 1.00 89.94 183 PRO A N 1
ATOM 1456 C CA . PRO A 1 183 ? 13.145 -2.557 -4.693 1.00 89.94 183 PRO A CA 1
ATOM 1457 C C . PRO A 1 183 ? 13.245 -1.026 -4.703 1.00 89.94 183 PRO A C 1
ATOM 1459 O O . PRO A 1 183 ? 12.216 -0.354 -4.659 1.00 89.94 183 PRO A O 1
ATOM 1462 N N . HIS A 1 184 ? 14.450 -0.457 -4.811 1.00 91.19 184 HIS A N 1
ATOM 1463 C CA . HIS A 1 184 ? 14.654 0.992 -4.841 1.00 91.19 184 HIS A CA 1
ATOM 1464 C C . HIS A 1 184 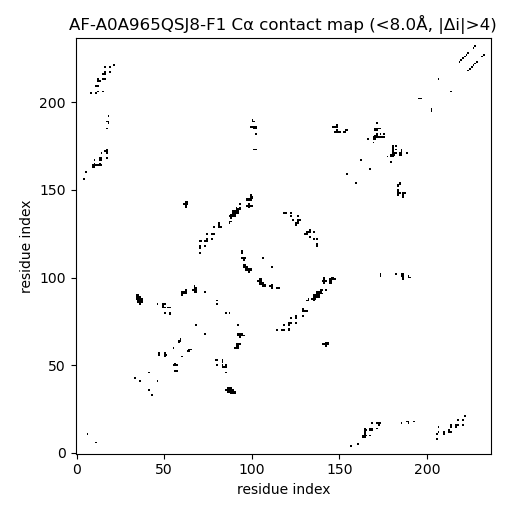? 14.301 1.582 -6.212 1.00 91.19 184 HIS A C 1
ATOM 1466 O O . HIS A 1 184 ? 13.639 2.617 -6.279 1.00 91.19 184 HIS A O 1
ATOM 1472 N N . VAL A 1 185 ? 14.649 0.893 -7.307 1.00 91.12 185 VAL A N 1
ATOM 1473 C CA . VAL A 1 185 ? 14.231 1.290 -8.668 1.00 91.12 185 VAL A CA 1
ATOM 1474 C C . VAL A 1 185 ? 12.715 1.168 -8.811 1.00 91.12 185 VAL A C 1
ATOM 1476 O O . VAL A 1 185 ? 12.064 2.055 -9.365 1.00 91.12 185 VAL A O 1
ATOM 1479 N N . ARG A 1 186 ? 12.127 0.100 -8.256 1.00 90.06 186 ARG A N 1
ATOM 1480 C CA . ARG A 1 186 ? 10.675 -0.084 -8.237 1.00 90.06 186 ARG A CA 1
ATOM 1481 C C . ARG A 1 186 ? 9.960 1.038 -7.488 1.00 90.06 186 ARG A C 1
ATOM 1483 O O . ARG A 1 186 ? 9.029 1.613 -8.046 1.00 90.06 186 ARG A O 1
ATOM 1490 N N . GLN A 1 187 ? 10.395 1.355 -6.269 1.00 86.88 187 GLN A N 1
ATOM 1491 C CA . GLN A 1 187 ? 9.824 2.449 -5.478 1.00 86.88 187 GLN A CA 1
ATOM 1492 C C . GLN A 1 187 ? 9.949 3.791 -6.203 1.00 86.88 187 GLN A C 1
ATOM 1494 O O . GLN A 1 187 ? 8.971 4.530 -6.292 1.00 86.88 187 GLN A O 1
ATOM 1499 N N . LEU A 1 188 ? 11.116 4.078 -6.792 1.00 87.06 188 LEU A N 1
ATOM 1500 C CA . LEU A 1 188 ? 11.345 5.300 -7.563 1.00 87.06 188 LEU A CA 1
ATOM 1501 C C . LEU A 1 188 ? 10.358 5.435 -8.726 1.00 87.06 188 LEU A C 1
ATOM 1503 O O . LEU A 1 188 ? 9.737 6.486 -8.896 1.00 87.06 188 LEU A O 1
ATOM 1507 N N . LEU A 1 189 ? 10.181 4.374 -9.515 1.00 84.69 189 LEU A N 1
ATOM 1508 C CA . LEU A 1 189 ? 9.217 4.363 -10.613 1.00 84.69 189 LEU A CA 1
ATOM 1509 C C . LEU A 1 189 ? 7.782 4.536 -10.092 1.00 84.69 189 LEU A C 1
ATOM 1511 O O . LEU A 1 189 ? 7.001 5.321 -10.628 1.00 84.69 189 LEU A O 1
ATOM 1515 N N . HIS A 1 190 ? 7.460 3.843 -9.004 1.00 79.50 190 HIS A N 1
ATOM 1516 C CA . HIS A 1 190 ? 6.136 3.833 -8.402 1.00 79.50 190 HIS A CA 1
ATOM 1517 C C . HIS A 1 190 ? 5.708 5.193 -7.839 1.00 79.50 190 HIS A C 1
ATOM 1519 O O . HIS A 1 190 ? 4.523 5.493 -7.836 1.00 79.50 190 HIS A O 1
ATOM 1525 N N . VAL A 1 191 ? 6.638 6.053 -7.418 1.00 79.31 191 VAL A N 1
ATOM 1526 C CA . VAL A 1 191 ? 6.305 7.423 -6.980 1.00 79.31 191 VAL A CA 1
ATOM 1527 C C . VAL A 1 191 ? 6.441 8.461 -8.097 1.00 79.31 191 VAL A C 1
ATOM 1529 O O . VAL A 1 191 ? 5.826 9.527 -8.032 1.00 79.31 191 VAL A O 1
ATOM 1532 N N . SER A 1 192 ? 7.205 8.160 -9.152 1.00 76.00 192 SER A N 1
ATOM 1533 C CA . SER A 1 192 ? 7.453 9.083 -10.270 1.00 76.00 192 SER A CA 1
ATOM 1534 C C . SER A 1 192 ? 6.444 8.979 -11.417 1.00 76.00 192 SER A C 1
ATOM 1536 O O . SER A 1 192 ? 6.493 9.803 -12.329 1.00 76.00 192 SER A O 1
ATOM 1538 N N . PHE A 1 193 ? 5.462 8.070 -11.373 1.00 71.38 193 PHE A N 1
ATOM 1539 C CA . PHE A 1 193 ? 4.433 7.957 -12.423 1.00 71.38 193 PHE A CA 1
ATOM 1540 C C . PHE A 1 193 ? 3.679 9.273 -12.691 1.00 71.38 193 PHE A C 1
ATOM 1542 O O . PHE A 1 193 ? 3.263 9.534 -13.817 1.00 71.38 193 PHE A O 1
ATOM 1549 N N . LYS A 1 194 ? 3.540 10.146 -11.682 1.00 72.69 194 LYS A N 1
ATOM 1550 C CA . LYS A 1 194 ? 2.951 11.486 -11.848 1.00 72.69 194 LYS A CA 1
ATOM 1551 C C . LYS A 1 194 ? 3.782 12.376 -12.773 1.00 72.69 194 LYS A C 1
ATOM 1553 O O . LYS A 1 194 ? 3.221 13.236 -13.442 1.00 72.69 194 LYS A O 1
ATOM 1558 N N . VAL A 1 195 ? 5.100 12.185 -12.813 1.00 76.44 195 VAL A N 1
ATOM 1559 C CA . VAL A 1 195 ? 5.997 12.848 -13.769 1.00 76.44 195 VAL A CA 1
ATOM 1560 C C . VAL A 1 195 ? 5.749 12.291 -15.169 1.00 76.44 195 VAL A C 1
ATOM 1562 O O . VAL A 1 195 ? 5.524 13.072 -16.086 1.00 76.44 195 VAL A O 1
ATOM 1565 N N . ALA A 1 196 ? 5.646 10.964 -15.314 1.00 70.69 196 ALA A N 1
ATOM 1566 C CA . ALA A 1 196 ? 5.290 10.331 -16.588 1.00 70.69 196 ALA A CA 1
ATOM 1567 C C . ALA A 1 196 ? 3.940 10.846 -17.134 1.00 70.69 196 ALA A C 1
ATOM 1569 O O . ALA A 1 196 ? 3.835 11.211 -18.304 1.00 70.69 196 ALA A O 1
ATOM 1570 N N . ALA A 1 197 ? 2.932 10.977 -16.266 1.00 72.25 197 ALA A N 1
ATOM 1571 C CA . ALA A 1 197 ? 1.608 11.485 -16.620 1.00 72.25 197 ALA A CA 1
ATOM 1572 C C . ALA A 1 197 ? 1.615 12.945 -17.116 1.00 72.25 197 ALA A C 1
ATOM 1574 O O . ALA A 1 197 ? 0.759 13.322 -17.916 1.00 72.25 197 ALA A O 1
ATOM 1575 N N . LYS A 1 198 ? 2.590 13.772 -16.702 1.00 79.50 198 LYS A N 1
ATOM 1576 C CA . LYS A 1 198 ? 2.732 15.152 -17.205 1.00 79.50 198 LYS A CA 1
ATOM 1577 C C . LYS A 1 198 ? 3.121 15.217 -18.683 1.00 79.50 198 LYS A C 1
ATOM 1579 O O . LYS A 1 198 ? 2.927 16.262 -19.295 1.00 79.50 198 LYS A O 1
ATOM 1584 N N . HIS A 1 199 ? 3.610 14.124 -19.274 1.00 80.44 199 HIS A N 1
ATOM 1585 C CA . HIS A 1 199 ? 3.905 14.062 -20.709 1.00 80.44 199 HIS A CA 1
ATOM 1586 C C . HIS A 1 199 ? 2.656 13.879 -21.593 1.00 80.44 199 HIS A C 1
ATOM 1588 O O . HIS A 1 199 ? 2.791 13.808 -22.815 1.00 80.44 199 HIS A O 1
ATOM 1594 N N . GLY A 1 200 ? 1.450 13.833 -21.010 1.00 85.81 200 GLY A N 1
ATOM 1595 C CA . GLY A 1 200 ? 0.184 13.948 -21.737 1.00 85.81 200 GLY A CA 1
ATOM 1596 C C . GLY A 1 200 ? 0.018 12.900 -22.838 1.00 85.81 200 GLY A C 1
ATOM 1597 O O . GLY A 1 200 ? 0.191 11.706 -22.585 1.00 85.81 200 GLY A O 1
ATOM 1598 N N . SER A 1 201 ? -0.283 13.360 -24.060 1.00 90.06 201 SER A N 1
ATOM 1599 C CA . SER A 1 201 ? -0.537 12.495 -25.220 1.00 90.06 201 SER A CA 1
ATOM 1600 C C . SER A 1 201 ? 0.615 11.540 -25.505 1.00 90.06 201 SER A C 1
ATOM 1602 O O . SER A 1 201 ? 0.382 10.365 -25.745 1.00 90.06 201 SER A O 1
ATOM 1604 N N . ARG A 1 202 ? 1.874 11.976 -25.355 1.00 85.69 202 ARG A N 1
ATOM 1605 C CA . ARG A 1 202 ? 3.029 11.084 -25.541 1.00 85.69 202 ARG A CA 1
ATOM 1606 C C . ARG A 1 202 ? 2.925 9.841 -24.656 1.00 85.69 202 ARG A C 1
ATOM 1608 O O . ARG A 1 202 ? 3.228 8.747 -25.117 1.00 85.69 202 ARG A O 1
ATOM 1615 N N . TYR A 1 203 ? 2.526 10.000 -23.396 1.00 79.81 203 TYR A N 1
ATOM 1616 C CA . TYR A 1 203 ? 2.387 8.878 -22.472 1.00 79.81 203 TYR A CA 1
ATOM 1617 C C . TYR A 1 203 ? 1.161 8.020 -22.809 1.00 79.81 203 TYR A C 1
ATOM 1619 O O . TYR A 1 203 ? 1.285 6.802 -22.914 1.00 79.81 203 TYR A O 1
ATOM 1627 N N . THR A 1 204 ? -0.005 8.633 -23.033 1.00 84.38 204 THR A N 1
ATOM 1628 C CA . THR A 1 204 ? -1.249 7.893 -23.311 1.00 84.38 204 THR A CA 1
ATOM 1629 C C . THR A 1 204 ? -1.225 7.176 -24.659 1.00 84.38 204 THR A C 1
ATOM 1631 O O . THR A 1 204 ? -1.630 6.020 -24.727 1.00 84.38 204 THR A O 1
ATOM 1634 N N . ASP A 1 205 ? -0.661 7.788 -25.699 1.00 90.69 205 ASP A N 1
ATOM 1635 C CA . ASP A 1 205 ? -0.535 7.186 -27.031 1.00 90.69 205 ASP A CA 1
ATOM 1636 C C . ASP A 1 205 ? 0.369 5.948 -26.986 1.00 90.69 205 ASP A C 1
ATOM 1638 O O . ASP A 1 205 ? 0.149 4.972 -27.701 1.00 90.69 205 ASP A O 1
ATOM 1642 N N . LEU A 1 206 ? 1.386 5.955 -26.117 1.00 84.88 206 LEU A N 1
ATOM 1643 C CA . LEU A 1 206 ? 2.247 4.794 -25.896 1.00 84.88 206 LEU A CA 1
ATOM 1644 C C . LEU A 1 206 ? 1.524 3.680 -25.133 1.00 84.88 206 LEU A C 1
ATOM 1646 O O . LEU A 1 206 ? 1.781 2.510 -25.419 1.00 84.88 206 LEU A O 1
ATOM 1650 N N . LEU A 1 207 ? 0.619 4.009 -24.207 1.00 83.06 207 LEU A N 1
ATOM 1651 C CA . LEU A 1 207 ? -0.248 3.012 -23.571 1.00 83.06 207 LEU A CA 1
ATOM 1652 C C . LEU A 1 207 ? -1.193 2.376 -24.593 1.00 83.06 207 LEU A C 1
ATOM 1654 O O . LEU A 1 207 ? -1.315 1.152 -24.620 1.00 83.06 207 LEU A O 1
ATOM 1658 N N . ASP A 1 208 ? -1.802 3.184 -25.462 1.00 88.12 208 ASP A N 1
ATOM 1659 C CA . ASP A 1 208 ? -2.710 2.701 -26.503 1.00 88.12 208 ASP A CA 1
ATOM 1660 C C . ASP A 1 208 ? -1.988 1.850 -27.549 1.00 88.12 208 ASP A C 1
ATOM 1662 O O . ASP A 1 208 ? -2.438 0.747 -27.862 1.00 88.12 208 ASP A O 1
ATOM 1666 N N . ALA A 1 209 ? -0.825 2.297 -28.026 1.00 92.81 209 ALA A N 1
ATOM 1667 C CA . ALA A 1 209 ? -0.017 1.549 -28.987 1.00 92.81 209 ALA A CA 1
ATOM 1668 C C . ALA A 1 209 ? 0.479 0.197 -28.444 1.00 92.81 209 ALA A C 1
ATOM 1670 O O . ALA A 1 209 ? 0.794 -0.697 -29.224 1.00 92.81 209 ALA A O 1
ATOM 1671 N N . ASN A 1 210 ? 0.556 0.036 -27.118 1.00 87.00 210 ASN A N 1
ATOM 1672 C CA . ASN A 1 210 ? 1.009 -1.192 -26.459 1.00 87.00 210 ASN A CA 1
ATOM 1673 C C . ASN A 1 210 ? -0.113 -1.900 -25.684 1.00 87.00 210 ASN A C 1
ATOM 1675 O O . ASN A 1 210 ? 0.171 -2.741 -24.826 1.00 87.00 210 ASN A O 1
ATOM 1679 N N . ARG A 1 211 ? -1.379 -1.576 -25.981 1.00 89.56 211 ARG A N 1
ATOM 1680 C CA . ARG A 1 211 ? -2.563 -2.008 -25.227 1.00 89.56 211 ARG A CA 1
ATOM 1681 C C . ARG A 1 211 ? -2.587 -3.498 -24.923 1.00 89.56 211 ARG A C 1
ATOM 1683 O O . ARG A 1 211 ? -2.850 -3.854 -23.782 1.00 89.56 211 ARG A O 1
ATOM 1690 N N . ASP A 1 212 ? -2.290 -4.359 -25.890 1.00 89.50 212 ASP A N 1
ATOM 1691 C CA . ASP A 1 212 ? -2.368 -5.813 -25.694 1.00 89.50 212 ASP A CA 1
ATOM 1692 C C . ASP A 1 212 ? -1.343 -6.309 -24.671 1.00 89.50 212 ASP A C 1
ATOM 1694 O O . ASP A 1 212 ? -1.644 -7.127 -23.797 1.00 89.50 212 ASP A O 1
ATOM 1698 N N . VAL A 1 213 ? -0.123 -5.767 -24.738 1.00 85.06 213 VAL A N 1
ATOM 1699 C CA . VAL A 1 213 ? 0.927 -6.082 -23.770 1.00 85.06 213 VAL A CA 1
ATOM 1700 C C . VAL A 1 213 ? 0.543 -5.532 -22.403 1.00 85.06 213 VAL A C 1
ATOM 1702 O O . VAL A 1 213 ? 0.595 -6.276 -21.426 1.00 85.06 213 VAL A O 1
ATOM 1705 N N . VAL A 1 214 ? 0.109 -4.271 -22.331 1.00 82.75 214 VAL A N 1
ATOM 1706 C CA . VAL A 1 214 ? -0.328 -3.632 -21.084 1.00 82.75 214 VAL A CA 1
ATOM 1707 C C . VAL A 1 214 ? -1.469 -4.419 -20.445 1.00 82.75 214 VAL A C 1
ATOM 1709 O O . VAL A 1 214 ? -1.356 -4.800 -19.287 1.00 82.75 214 VAL A O 1
ATOM 1712 N N . ALA A 1 215 ? -2.530 -4.722 -21.190 1.00 83.56 215 ALA A N 1
ATOM 1713 C CA . ALA A 1 215 ? -3.708 -5.423 -20.696 1.00 83.56 215 ALA A CA 1
ATOM 1714 C C . ALA A 1 215 ? -3.339 -6.788 -20.114 1.00 83.56 215 ALA A C 1
ATOM 1716 O O . ALA A 1 215 ? -3.644 -7.058 -18.956 1.00 83.56 215 ALA A O 1
ATOM 1717 N N . ARG A 1 216 ? -2.590 -7.609 -20.863 1.00 86.56 216 ARG A N 1
ATOM 1718 C CA . ARG A 1 216 ? -2.115 -8.914 -20.380 1.00 86.56 216 ARG A CA 1
ATOM 1719 C C . ARG A 1 216 ? -1.334 -8.783 -19.076 1.00 86.56 216 ARG A C 1
ATOM 1721 O O . ARG A 1 216 ? -1.532 -9.559 -18.149 1.00 86.56 216 ARG A O 1
ATOM 1728 N N . GLN A 1 217 ? -0.444 -7.800 -19.014 1.00 81.12 217 GLN A N 1
ATOM 1729 C CA . GLN A 1 217 ? 0.389 -7.544 -17.850 1.00 81.12 217 GLN A CA 1
ATOM 1730 C C . GLN A 1 217 ? -0.419 -7.064 -16.631 1.00 81.12 217 GLN A C 1
ATOM 1732 O O . GLN A 1 217 ? -0.185 -7.522 -15.516 1.00 81.12 217 GLN A O 1
ATOM 1737 N N . VAL A 1 218 ? -1.398 -6.186 -16.831 1.00 81.88 218 VAL A N 1
ATOM 1738 C CA . VAL A 1 218 ? -2.309 -5.733 -15.774 1.00 81.88 218 VAL A CA 1
ATOM 1739 C C . VAL A 1 218 ? -3.157 -6.877 -15.250 1.00 81.88 218 VAL A C 1
ATOM 1741 O O . VAL A 1 218 ? -3.288 -7.029 -14.038 1.00 81.88 218 VAL A O 1
ATOM 1744 N N . THR A 1 219 ? -3.710 -7.690 -16.149 1.00 83.12 219 THR A N 1
ATOM 1745 C CA . THR A 1 219 ? -4.508 -8.856 -15.778 1.00 83.12 219 THR A CA 1
ATOM 1746 C C . THR A 1 219 ? -3.675 -9.838 -14.967 1.00 83.12 219 THR A C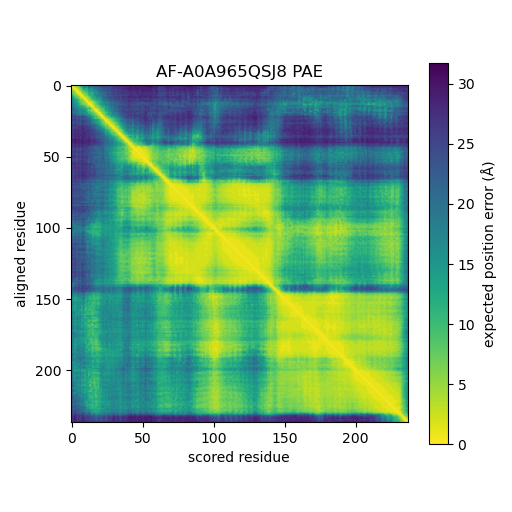 1
ATOM 1748 O O . THR A 1 219 ? -4.092 -10.216 -13.881 1.00 83.12 219 THR A O 1
ATOM 1751 N N . GLU A 1 220 ? -2.474 -10.191 -15.427 1.00 82.75 220 GLU A N 1
ATOM 1752 C CA . GLU A 1 220 ? -1.565 -11.066 -14.681 1.00 82.75 220 GLU A CA 1
ATOM 1753 C C . GLU A 1 220 ? -1.247 -10.489 -13.290 1.00 82.75 220 GLU A C 1
ATOM 1755 O O . GLU A 1 220 ? -1.338 -11.186 -12.283 1.00 82.75 220 GLU A O 1
ATOM 1760 N N . ASN A 1 221 ? -0.950 -9.192 -13.190 1.00 79.69 221 ASN A N 1
ATOM 1761 C CA . ASN A 1 221 ? -0.675 -8.579 -11.897 1.00 79.69 221 ASN A CA 1
ATOM 1762 C C . ASN A 1 221 ? -1.904 -8.588 -10.973 1.00 79.69 221 ASN A C 1
ATOM 1764 O O . ASN A 1 221 ? -1.827 -9.113 -9.866 1.00 79.69 221 ASN A O 1
ATOM 1768 N N . ILE A 1 222 ? -3.036 -8.023 -11.396 1.00 80.06 222 ILE A N 1
ATOM 1769 C CA . ILE A 1 222 ? -4.210 -7.849 -10.530 1.00 80.06 222 ILE A CA 1
ATOM 1770 C C . ILE A 1 222 ? -4.909 -9.185 -10.274 1.00 80.06 222 ILE A C 1
ATOM 1772 O O . ILE A 1 222 ? -5.136 -9.551 -9.123 1.00 80.06 222 ILE A O 1
ATOM 1776 N N . LEU A 1 223 ? -5.258 -9.923 -11.327 1.00 79.81 223 LEU A N 1
ATOM 1777 C CA . LEU A 1 223 ? -6.061 -11.136 -11.200 1.00 79.81 223 LEU A CA 1
ATOM 1778 C C . LEU A 1 223 ? -5.242 -12.287 -10.624 1.00 79.81 223 LEU A C 1
ATOM 1780 O O . LEU A 1 223 ? -5.631 -12.866 -9.614 1.00 79.81 223 LEU A O 1
ATOM 1784 N N . GLU A 1 224 ? -4.118 -12.621 -11.256 1.00 79.75 224 GLU A N 1
ATOM 1785 C CA . GLU A 1 224 ? -3.380 -13.850 -10.940 1.00 79.75 224 GLU A CA 1
ATOM 1786 C C . GLU A 1 224 ? -2.601 -13.730 -9.636 1.00 79.75 224 GLU A C 1
ATOM 1788 O O . GLU A 1 224 ? -2.564 -14.672 -8.850 1.00 79.75 224 GLU A O 1
ATOM 1793 N N . ARG A 1 225 ? -1.977 -12.572 -9.391 1.00 77.50 225 ARG A N 1
ATOM 1794 C CA . ARG A 1 225 ? -1.054 -12.408 -8.262 1.00 77.50 225 ARG A CA 1
ATOM 1795 C C . ARG A 1 225 ? -1.672 -11.786 -7.016 1.00 77.50 225 ARG A C 1
ATOM 1797 O O . ARG A 1 225 ? -1.099 -11.961 -5.948 1.00 77.50 225 ARG A O 1
ATOM 1804 N N . HIS A 1 226 ? -2.793 -11.072 -7.135 1.00 78.88 226 HIS A N 1
ATOM 1805 C CA . HIS A 1 226 ? -3.427 -10.403 -5.990 1.00 78.88 226 HIS A CA 1
ATOM 1806 C C . HIS A 1 226 ? -4.823 -10.951 -5.697 1.00 78.88 226 HIS A C 1
ATOM 1808 O O . HIS A 1 226 ? -5.082 -11.369 -4.575 1.00 78.88 226 HIS A O 1
ATOM 1814 N N . LEU A 1 227 ? -5.726 -11.002 -6.680 1.00 77.12 227 LEU A N 1
ATOM 1815 C CA . LEU A 1 227 ? -7.100 -11.442 -6.423 1.00 77.12 227 LEU A CA 1
ATOM 1816 C C . LEU A 1 227 ? -7.205 -12.959 -6.231 1.00 77.12 227 LEU A C 1
ATOM 1818 O O . LEU A 1 227 ? -7.827 -13.413 -5.273 1.00 77.12 227 LEU A O 1
ATOM 1822 N N . ARG A 1 228 ? -6.596 -13.765 -7.108 1.00 80.62 228 ARG A N 1
ATOM 1823 C CA . ARG A 1 228 ? -6.716 -15.229 -7.039 1.00 80.62 228 ARG A CA 1
ATOM 1824 C C . ARG A 1 228 ? -6.127 -15.831 -5.753 1.00 80.62 228 ARG A C 1
ATOM 1826 O O . ARG A 1 228 ? -6.786 -16.706 -5.205 1.00 80.62 228 ARG A O 1
ATOM 1833 N N . PRO A 1 229 ? -4.978 -15.386 -5.211 1.00 81.44 229 PRO A N 1
ATOM 1834 C CA . PRO A 1 229 ? -4.480 -15.911 -3.939 1.00 81.44 229 PRO A CA 1
ATOM 1835 C C . PRO A 1 229 ? -5.400 -15.606 -2.751 1.00 81.44 229 PRO A C 1
ATOM 1837 O O . PRO A 1 229 ? -5.459 -16.395 -1.817 1.00 81.44 229 PRO A O 1
ATOM 1840 N N . LEU A 1 230 ? -6.134 -14.488 -2.799 1.00 74.19 230 LEU A N 1
ATOM 1841 C CA . LEU A 1 230 ? -7.044 -14.072 -1.729 1.00 74.19 230 LEU A CA 1
ATOM 1842 C C . LEU A 1 230 ? -8.423 -14.737 -1.825 1.00 74.19 230 LEU A C 1
ATOM 1844 O O . LEU A 1 230 ? -9.008 -15.084 -0.805 1.00 74.19 230 LEU A O 1
ATOM 1848 N N . PHE A 1 231 ? -8.950 -14.915 -3.041 1.00 79.19 231 PHE A N 1
ATOM 1849 C CA . PHE A 1 231 ? -10.345 -15.329 -3.261 1.00 79.19 231 PHE A CA 1
ATOM 1850 C C . PHE A 1 231 ? -10.502 -16.662 -4.009 1.00 79.19 231 PHE A C 1
ATOM 1852 O O . PHE A 1 231 ? -11.575 -17.254 -4.005 1.00 79.19 231 PHE A O 1
ATOM 1859 N N . GLY A 1 232 ? -9.453 -17.154 -4.669 1.00 63.25 232 GLY A N 1
ATOM 1860 C CA . GLY A 1 232 ? -9.513 -18.295 -5.589 1.00 63.25 232 GLY A CA 1
ATOM 1861 C C . GLY A 1 232 ? -9.455 -19.677 -4.937 1.00 63.25 232 GLY A C 1
ATOM 1862 O O . GLY A 1 232 ? -9.685 -20.664 -5.626 1.00 63.25 232 GLY A O 1
ATOM 1863 N N . ALA A 1 233 ? -9.172 -19.767 -3.635 1.00 57.03 233 ALA A N 1
ATOM 1864 C CA . ALA A 1 233 ? -9.200 -21.027 -2.884 1.00 57.03 233 ALA A CA 1
ATOM 1865 C C . ALA A 1 233 ? -10.570 -21.321 -2.234 1.00 57.03 233 ALA A C 1
ATOM 1867 O O . ALA A 1 233 ? -10.759 -22.395 -1.668 1.00 57.03 233 ALA A O 1
ATOM 1868 N N . ALA A 1 234 ? -11.529 -20.391 -2.318 1.00 49.12 234 ALA A N 1
ATOM 1869 C CA . ALA A 1 234 ? -12.827 -20.480 -1.653 1.00 49.12 234 ALA A CA 1
ATOM 1870 C C . ALA A 1 234 ? -13.989 -20.385 -2.654 1.00 49.12 234 ALA A C 1
ATOM 1872 O O . ALA A 1 234 ? -14.799 -19.466 -2.602 1.00 49.12 234 ALA A O 1
ATOM 1873 N N . VAL A 1 235 ? -14.090 -21.363 -3.555 1.00 39.53 235 VAL A N 1
ATOM 1874 C CA . VAL A 1 235 ? -15.392 -21.767 -4.103 1.00 39.53 235 VAL A CA 1
ATOM 1875 C C . VAL A 1 235 ? -15.451 -23.292 -4.023 1.00 39.53 235 VAL A C 1
ATOM 1877 O O . VAL A 1 235 ? -14.962 -23.964 -4.932 1.00 39.53 235 VAL A O 1
ATOM 1880 N N . PRO A 1 236 ? -15.962 -23.872 -2.920 1.00 41.78 236 PRO A N 1
ATOM 1881 C CA . PRO A 1 236 ? -16.418 -25.250 -2.977 1.00 41.78 236 PRO A CA 1
ATOM 1882 C C . PRO A 1 236 ? -17.542 -25.329 -4.018 1.00 41.78 236 PRO A C 1
ATOM 1884 O O . PRO A 1 236 ? -18.412 -24.456 -4.054 1.00 41.78 236 PRO A O 1
ATOM 1887 N N . ALA A 1 237 ? -17.434 -26.324 -4.900 1.00 42.41 237 ALA A N 1
ATOM 1888 C CA . ALA A 1 237 ? -18.412 -26.635 -5.939 1.00 42.41 237 ALA A CA 1
ATOM 1889 C C . ALA A 1 237 ? -19.791 -26.981 -5.358 1.00 42.41 237 ALA A C 1
ATOM 1891 O O . ALA A 1 237 ? -19.835 -27.519 -4.227 1.00 42.41 237 ALA A O 1
#

Sequence (237 aa):
MLDELPLERRQIPHVVHPLVEPSGELRRDRRQRHTLVGEEGEDDEQVRRRLRRVGLVHAHLDDDVGAPRTPPQLLVILALLADEQVPLQTIAPKFTGRFNKGVDYVGDLAAFEREFSHDVAVLAYAAERYGLPRNLKLSVHSGSDKIDIDRARLPSPAELETWDGPRLAAAIRHVPSRPEFNPHVRQLLHVSFKVAAKHGSRYTDLLDANRDVVARQVTENILERHLRPLFGAAVPA

Nearest PDB structures (foldseek):
  6ilb-assembly2_D  TM=7.130E-01  e=2.590E-04  Cohnella laeviribosi
  6ila-assembly1_A  TM=6.951E-01  e=3.399E-04  Cohnella laeviribosi
  6il9-assembly1_A  TM=6.583E-01  e=2.887E-04  Cohnella laeviribosi
  5jla-assembly1_A  TM=2.877E-01  e=2.820E+00  Paraburkholderia xenovorans LB400

Foldseek 3Di:
DLQDPPPPLQQPLLVLLLQDDPPPPVPCVVVVQDQFADPDDDDPVLLQVLCVVLVHHVVNQALQDDDFDALVRLLVVLLSCLVSPRQGQEGETHAPFADAQSADTGDDPVRRVVRVVSNVVSVCCSCVPRVHDNNYYYDYDGGPPRADADPVQDDDSVRSVPDGNVLLSLCQPHDVPRPSHDVNSNSVCNVCVVVLCVVPCVSVVSCVVSVVSSVVSSCCVPPVPPVCVVPVVPDDD

Radius of gyration: 21.44 Å; Cα contacts (8 Å, |Δi|>4): 268; chains: 1; bounding box: 48×49×54 Å

pLDDT: mean 72.0, std 19.59, range [24.25, 95.12]

Mean predicted aligned error: 12.62 Å